Protein AF-0000000082484919 (afdb_homodimer)

pLDDT: mean 80.73, std 21.85, range [29.19, 98.88]

Radius of gyration: 37.8 Å; Cα contacts (8 Å, |Δi|>4): 711; chains: 2; bounding box: 89×176×84 Å

Structure (mmCIF, N/CA/C/O backbone):
data_AF-0000000082484919-model_v1
#
loop_
_entity.id
_entity.type
_entity.pdbx_description
1 polymer 'Major pollen allergen Ole e 1-like'
#
loop_
_atom_site.group_PDB
_atom_site.id
_atom_site.type_symbol
_atom_site.label_atom_id
_atom_site.label_alt_id
_atom_site.label_comp_id
_atom_site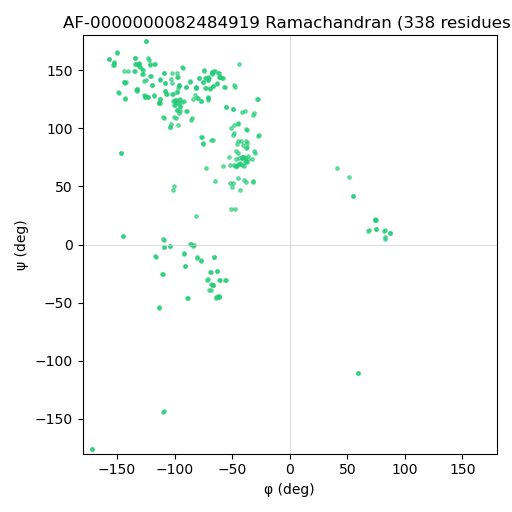.label_asym_id
_atom_site.label_entity_id
_atom_site.label_seq_id
_atom_site.pdbx_PDB_ins_code
_atom_site.Cartn_x
_atom_site.Cartn_y
_atom_site.Cartn_z
_atom_site.occupancy
_atom_site.B_iso_or_equiv
_atom_site.auth_seq_id
_atom_site.auth_comp_id
_atom_site.auth_asym_id
_atom_site.auth_atom_id
_atom_site.pdbx_PDB_model_num
ATOM 1 N N . MET A 1 1 ? 51.469 98.688 27.469 1 29.19 1 MET A N 1
ATOM 2 C CA . MET A 1 1 ? 51.406 97.25 27.859 1 29.19 1 MET A CA 1
ATOM 3 C C . MET A 1 1 ? 49.969 96.75 27.906 1 29.19 1 MET A C 1
ATOM 5 O O . MET A 1 1 ? 49.719 95.625 28.281 1 29.19 1 MET A O 1
ATOM 9 N N . ALA A 1 2 ? 48.938 97.625 28 1 30.52 2 ALA A N 1
ATOM 10 C CA . ALA A 1 2 ? 47.594 97.062 28.25 1 30.52 2 ALA A CA 1
ATOM 11 C C . ALA A 1 2 ? 47.062 96.375 27 1 30.52 2 ALA A C 1
ATOM 13 O O . ALA A 1 2 ? 46.75 97 26 1 30.52 2 ALA A O 1
ATOM 14 N N . ARG A 1 3 ? 47.812 95.188 26.609 1 36.56 3 ARG A N 1
ATOM 15 C CA . ARG A 1 3 ? 47.406 94.188 25.594 1 36.56 3 ARG A CA 1
ATOM 16 C C . ARG A 1 3 ? 45.906 93.875 25.703 1 36.56 3 ARG A C 1
ATOM 18 O O . ARG A 1 3 ? 45.375 93.75 26.797 1 36.56 3 ARG A O 1
ATOM 25 N N . LEU A 1 4 ? 45.094 94.25 24.641 1 32.22 4 LEU A N 1
ATOM 26 C CA . LEU A 1 4 ? 43.781 94 24.109 1 32.22 4 LEU A CA 1
ATOM 27 C C . LEU A 1 4 ? 43.344 92.562 24.391 1 32.22 4 LEU A C 1
ATOM 29 O O . LEU A 1 4 ? 43.938 91.625 23.875 1 32.22 4 LEU A O 1
ATOM 33 N N . ILE A 1 5 ? 43 92.25 25.625 1 41.09 5 ILE A N 1
ATOM 34 C CA . ILE A 1 5 ? 42.312 91.062 26.078 1 41.09 5 ILE A CA 1
ATOM 35 C C . ILE A 1 5 ? 41.125 90.75 25.172 1 41.09 5 ILE A C 1
ATOM 37 O O . ILE A 1 5 ? 40.156 91.5 25.156 1 41.09 5 ILE A O 1
ATOM 41 N N . GLN A 1 6 ? 41.375 90.562 23.781 1 35.66 6 GLN A N 1
ATOM 42 C CA . GLN A 1 6 ? 40.344 90.062 22.875 1 35.66 6 GLN A CA 1
ATOM 43 C C . GLN A 1 6 ? 39.656 88.812 23.453 1 35.66 6 GLN A C 1
ATOM 45 O O . GLN A 1 6 ? 40.312 87.875 23.875 1 35.66 6 GLN A O 1
ATOM 50 N N . VAL A 1 7 ? 38.531 89 24.094 1 38.12 7 VAL A N 1
ATOM 51 C CA . VAL A 1 7 ? 37.438 88.125 24.609 1 38.12 7 VAL A CA 1
ATOM 52 C C . VAL A 1 7 ? 37 87.188 23.531 1 38.12 7 VAL A C 1
ATOM 54 O O . VAL A 1 7 ? 36.375 87.562 22.531 1 38.12 7 VAL A O 1
ATOM 57 N N . SER A 1 8 ? 37.875 86.375 22.844 1 38.28 8 SER A N 1
ATOM 58 C CA . SER A 1 8 ? 37.344 85.438 21.891 1 38.28 8 SER A CA 1
ATOM 59 C C . SER A 1 8 ? 36.25 84.562 22.516 1 38.28 8 SER A C 1
ATOM 61 O O . SER A 1 8 ? 36.469 83.875 23.484 1 38.28 8 SER A O 1
ATOM 63 N N . ILE A 1 9 ? 35.062 85.125 22.703 1 39.19 9 ILE A N 1
ATOM 64 C CA . ILE A 1 9 ? 33.844 84.375 23.016 1 39.19 9 ILE A CA 1
ATOM 65 C C . ILE A 1 9 ? 33.719 83.188 22.094 1 39.19 9 ILE A C 1
ATOM 67 O O . ILE A 1 9 ? 33.594 83.312 20.875 1 39.19 9 ILE A O 1
ATOM 71 N N . LEU A 1 10 ? 34.625 82.125 22.188 1 39.34 10 LEU A N 1
ATOM 72 C CA . LEU A 1 10 ? 34.438 80.875 21.5 1 39.34 10 LEU A CA 1
ATOM 73 C C . LEU A 1 10 ? 33.031 80.312 21.703 1 39.34 10 LEU A C 1
ATOM 75 O O . LEU A 1 10 ? 32.562 80.188 22.828 1 39.34 10 LEU A O 1
ATOM 79 N N . PHE A 1 11 ? 32.062 80.625 20.719 1 38.94 11 PHE A N 1
ATOM 80 C CA . PHE A 1 11 ? 30.734 80.125 20.453 1 38.94 11 PHE A CA 1
ATOM 81 C C . PHE A 1 11 ? 30.703 78.562 20.531 1 38.94 11 PHE A C 1
ATOM 83 O O . PHE A 1 11 ? 31.328 77.875 19.703 1 38.94 11 PHE A O 1
ATOM 90 N N . VAL A 1 12 ? 30.844 78 21.672 1 41.09 12 VAL A N 1
ATOM 91 C CA . VAL A 1 12 ? 30.578 76.562 21.844 1 41.09 12 VAL A CA 1
ATOM 92 C C . VAL A 1 12 ? 29.188 76.188 21.297 1 41.09 12 VAL A C 1
ATOM 94 O O . VAL A 1 12 ? 28.172 76.562 21.906 1 41.09 12 VAL A O 1
ATOM 97 N N . LEU A 1 13 ? 28.891 76.562 20 1 38.22 13 LEU A N 1
ATOM 98 C CA . LEU A 1 13 ? 27.656 76 19.453 1 38.22 13 LEU A CA 1
ATOM 99 C C . LEU A 1 13 ? 27.516 74.562 19.828 1 38.22 13 LEU A C 1
ATOM 101 O O . LEU A 1 13 ? 28.422 73.75 19.562 1 38.22 13 LEU A O 1
ATOM 105 N N . ALA A 1 14 ? 26.875 74.312 21 1 38.06 14 ALA A N 1
ATOM 106 C CA . ALA A 1 14 ? 26.312 73.062 21.484 1 38.06 14 ALA A CA 1
ATOM 107 C C . ALA A 1 14 ? 25.641 72.25 20.359 1 38.06 14 ALA A C 1
ATOM 109 O O . ALA A 1 14 ? 24.656 72.75 19.766 1 38.06 14 ALA A O 1
ATOM 110 N N . LEU A 1 15 ? 26.453 71.625 19.391 1 41.91 15 LEU A N 1
ATOM 111 C CA . LEU A 1 15 ? 25.953 70.625 18.469 1 41.91 15 LEU A CA 1
ATOM 112 C C . LEU A 1 15 ? 24.984 69.688 19.172 1 41.91 15 LEU A C 1
ATOM 114 O O . LEU A 1 15 ? 25.406 68.812 19.953 1 41.91 15 LEU A O 1
ATOM 118 N N . CYS A 1 16 ? 23.953 70.312 19.781 1 44.84 16 CYS A N 1
ATOM 119 C CA . CYS A 1 16 ? 22.906 69.375 20.141 1 44.84 16 CYS A CA 1
ATOM 120 C C . CYS A 1 16 ? 22.609 68.375 19 1 44.84 16 CYS A C 1
ATOM 122 O O . CYS A 1 16 ? 22.078 68.812 17.953 1 44.84 16 CYS A O 1
ATOM 124 N N . PHE A 1 17 ? 23.516 67.438 18.828 1 41.5 17 PHE A N 1
ATOM 125 C CA . PHE A 1 17 ? 23.172 66.25 17.984 1 41.5 17 PHE A CA 1
ATOM 126 C C . PHE A 1 17 ? 21.719 65.875 18.203 1 41.5 17 PHE A C 1
ATOM 128 O O . PHE A 1 17 ? 21.375 65.375 19.297 1 41.5 17 PHE A O 1
ATOM 135 N N . LEU A 1 18 ? 20.766 66.625 17.625 1 44.81 18 LEU A N 1
ATOM 136 C CA . LEU A 1 18 ? 19.422 66.062 17.484 1 44.81 18 LEU A CA 1
ATOM 137 C C . LEU A 1 18 ? 19.469 64.562 17.188 1 44.81 18 LEU A C 1
ATOM 139 O O . LEU A 1 18 ? 19.922 64.125 16.109 1 44.81 18 LEU A O 1
ATOM 143 N N . SER A 1 19 ? 19.797 63.781 18.188 1 46.16 19 SER A N 1
ATOM 144 C CA . SER A 1 19 ? 19.516 62.344 18.031 1 46.16 19 SER A CA 1
ATOM 145 C C . SER A 1 19 ? 18.094 62.125 17.531 1 46.16 19 SER A C 1
ATOM 147 O O . SER A 1 19 ? 17.141 62.281 18.297 1 46.16 19 SER A O 1
ATOM 149 N N . LEU A 1 20 ? 17.781 62.531 16.266 1 46.81 20 LEU A N 1
ATOM 150 C CA . LEU A 1 20 ? 16.516 62.031 15.734 1 46.81 20 LEU A CA 1
ATOM 151 C C . LEU A 1 20 ? 16.406 60.5 15.945 1 46.81 20 LEU A C 1
ATOM 153 O O . LEU A 1 20 ? 17.344 59.781 15.633 1 46.81 20 LEU A O 1
ATOM 157 N N . PRO A 1 21 ? 15.578 60.094 16.984 1 44.69 21 PRO A N 1
ATOM 158 C CA . PRO A 1 21 ? 15.336 58.625 16.969 1 44.69 21 PRO A CA 1
ATOM 159 C C . PRO A 1 21 ? 15.008 58.094 15.578 1 44.69 21 PRO A C 1
ATOM 161 O O . PRO A 1 21 ? 14.188 58.688 14.867 1 44.69 21 PRO A O 1
ATOM 164 N N . SER A 1 22 ? 16.016 57.75 14.758 1 48.34 22 SER A N 1
ATOM 165 C CA . SER A 1 22 ? 15.664 56.969 13.586 1 48.34 22 SER A CA 1
ATOM 166 C C . SER A 1 22 ? 14.625 55.906 13.922 1 48.34 22 SER A C 1
ATOM 168 O O . SER A 1 22 ? 14.93 54.906 14.602 1 48.34 22 SER A O 1
ATOM 170 N N . VAL A 1 23 ? 13.383 56.312 14.102 1 47.62 23 VAL A N 1
ATOM 171 C CA . VAL A 1 23 ? 12.391 55.25 14.023 1 47.62 23 VAL A CA 1
ATOM 172 C C . VAL A 1 23 ? 12.703 54.312 12.844 1 47.62 23 VAL A C 1
ATOM 174 O O . VAL A 1 23 ? 12.609 54.75 11.688 1 47.62 23 VAL A O 1
ATOM 177 N N . VAL A 1 24 ? 13.758 53.531 12.891 1 44.28 24 VAL A N 1
ATOM 178 C CA . VAL A 1 24 ? 13.789 52.406 11.961 1 44.28 24 VAL A CA 1
ATOM 179 C C . VAL A 1 24 ? 12.398 51.781 11.875 1 44.28 24 VAL A C 1
ATOM 181 O O . VAL A 1 24 ? 11.891 51.25 12.867 1 44.28 24 VAL A O 1
ATOM 184 N N . TYR A 1 25 ? 11.414 52.406 11.18 1 41.47 25 TYR A N 1
ATOM 185 C CA . TYR A 1 25 ? 10.289 51.562 10.758 1 41.47 25 TYR A CA 1
ATOM 186 C C . TYR A 1 25 ? 10.773 50.219 10.266 1 41.47 25 TYR A C 1
ATOM 188 O O . TYR A 1 25 ? 11.547 50.125 9.312 1 41.47 25 TYR A O 1
ATOM 196 N N . SER A 1 26 ? 11.156 49.375 11.188 1 41.69 26 SER A N 1
ATOM 197 C CA . SER A 1 26 ? 11.188 48.031 10.656 1 41.69 26 SER A CA 1
ATOM 198 C C . SER A 1 26 ? 10.016 47.781 9.703 1 41.69 26 SER A C 1
ATOM 200 O O . SER A 1 26 ? 8.852 47.875 10.102 1 41.69 26 SER A O 1
ATOM 202 N N . GLU A 1 27 ? 10.023 48.375 8.523 1 41.62 27 GLU A N 1
ATOM 203 C CA . GLU A 1 27 ? 9.062 47.812 7.582 1 41.62 27 GLU A CA 1
ATOM 204 C C . GLU A 1 27 ? 8.859 46.312 7.832 1 41.62 27 GLU A C 1
ATOM 206 O O . GLU A 1 27 ? 9.805 45.531 7.742 1 41.62 27 GLU A O 1
ATOM 211 N N . ASP A 1 28 ? 8.086 45.938 8.766 1 41.31 28 ASP A N 1
ATOM 212 C CA . ASP A 1 28 ? 7.566 44.594 8.711 1 41.31 28 ASP A CA 1
ATOM 213 C C . ASP A 1 28 ? 7.367 44.125 7.266 1 41.31 28 ASP A C 1
ATOM 215 O O . ASP A 1 28 ? 6.391 44.5 6.621 1 41.31 28 ASP A O 1
ATOM 219 N N . VAL A 1 29 ? 8.344 44.188 6.43 1 46.44 29 VAL A N 1
ATOM 220 C CA . VAL A 1 29 ? 8.156 43.469 5.164 1 46.44 29 VAL A CA 1
ATOM 221 C C . VAL A 1 29 ? 7.207 42.312 5.355 1 46.44 29 VAL A C 1
ATOM 223 O O . VAL A 1 29 ? 7.477 41.406 6.16 1 46.44 29 VAL A O 1
ATOM 226 N N . PRO A 1 30 ? 5.891 42.469 5.113 1 47.16 30 PRO A N 1
ATOM 227 C CA . PRO A 1 30 ? 5.043 41.281 5.207 1 47.16 30 PRO A CA 1
ATOM 228 C C . PRO A 1 30 ? 5.73 40.031 4.672 1 47.16 30 PRO A C 1
ATOM 230 O O . PRO A 1 30 ? 6.316 40.062 3.588 1 47.16 30 PRO A O 1
ATOM 233 N N . GLN A 1 31 ? 6.465 39.281 5.473 1 49.09 31 GLN A N 1
ATOM 234 C CA . GLN A 1 31 ? 6.93 38 4.98 1 49.09 31 GLN A CA 1
ATOM 235 C C . GLN A 1 31 ? 5.93 37.375 4.004 1 49.09 31 GLN A C 1
ATOM 237 O O . GLN A 1 31 ? 4.723 37.594 4.125 1 49.09 31 GLN A O 1
ATOM 242 N N . PRO A 1 32 ? 6.242 37.281 2.754 1 50.88 32 PRO A N 1
ATOM 243 C CA . PRO A 1 32 ? 5.285 36.625 1.861 1 50.88 32 PRO A CA 1
ATOM 244 C C . PRO A 1 32 ? 4.406 35.594 2.586 1 50.88 32 PRO A C 1
ATOM 246 O O . PRO A 1 32 ? 4.828 35.031 3.59 1 50.88 32 PRO A O 1
ATOM 249 N N . PRO A 1 33 ? 3.105 35.719 2.496 1 53.16 33 PRO A N 1
ATOM 250 C CA . PRO A 1 33 ? 2.203 34.812 3.191 1 53.16 33 PRO A CA 1
ATOM 251 C C . PRO A 1 33 ? 2.709 33.375 3.186 1 53.16 33 PRO A C 1
ATOM 253 O O . PRO A 1 33 ? 3.129 32.875 2.143 1 53.16 33 PRO A O 1
ATOM 256 N N . VAL A 1 34 ? 3.314 32.938 4.266 1 60.25 34 VAL A N 1
ATOM 257 C CA . VAL A 1 34 ? 3.74 31.562 4.457 1 60.25 34 VAL A CA 1
ATOM 258 C C . VAL A 1 34 ? 2.629 30.609 4.023 1 60.25 34 VAL A C 1
ATOM 260 O O . VAL A 1 34 ? 1.487 30.719 4.477 1 60.25 34 VAL A O 1
ATOM 263 N N . SER A 1 35 ? 2.738 30 2.928 1 69.94 35 SER A N 1
ATOM 264 C CA . SER A 1 35 ? 1.779 28.984 2.494 1 69.94 35 SER A CA 1
ATOM 265 C C . SER A 1 35 ? 1.641 27.875 3.531 1 69.94 35 SER A C 1
ATOM 267 O O . SER A 1 35 ? 2.615 27.516 4.191 1 69.94 35 SER A O 1
ATOM 269 N N . GLN A 1 36 ? 0.412 27.812 3.996 1 78.19 36 GLN A N 1
ATOM 270 C CA . GLN A 1 36 ? 0.109 26.766 4.961 1 78.19 36 GLN A CA 1
ATOM 271 C C . GLN A 1 36 ? -0.493 25.547 4.27 1 78.19 36 GLN A C 1
ATOM 273 O O . GLN A 1 36 ? -1.463 25.656 3.52 1 78.19 36 GLN A O 1
ATOM 278 N N . PHE A 1 37 ? 0.244 24.438 4.418 1 82.81 37 PHE A N 1
ATOM 279 C CA . PHE A 1 37 ? -0.261 23.172 3.912 1 82.81 37 PHE A CA 1
ATOM 280 C C . PHE A 1 37 ? -0.551 22.203 5.059 1 82.81 37 PHE A C 1
ATOM 282 O O . PHE A 1 37 ? 0.314 21.953 5.898 1 82.81 37 PHE A O 1
ATOM 289 N N . HIS A 1 38 ? -1.78 21.797 5.098 1 86.94 38 HIS A N 1
ATOM 290 C CA . HIS A 1 38 ? -2.203 20.875 6.133 1 86.94 38 HIS A CA 1
ATOM 291 C C . HIS A 1 38 ? -2.209 19.438 5.613 1 86.94 38 HIS A C 1
ATOM 293 O O . HIS A 1 38 ? -2.711 19.172 4.52 1 86.94 38 HIS A O 1
ATOM 299 N N . VAL A 1 39 ? -1.598 18.578 6.402 1 90.56 39 VAL A N 1
ATOM 300 C CA . VAL A 1 39 ? -1.636 17.156 6.102 1 90.56 39 VAL A CA 1
ATOM 301 C C . VAL A 1 39 ? -2.34 16.406 7.23 1 90.56 39 VAL A C 1
ATOM 303 O O . VAL A 1 39 ? -2.027 16.609 8.406 1 90.56 39 VAL A O 1
ATOM 306 N N . GLN A 1 40 ? -3.275 15.641 6.852 1 93.19 40 GLN A N 1
ATOM 307 C CA . GLN A 1 40 ? -3.986 14.875 7.871 1 93.19 40 GLN A CA 1
ATOM 308 C C . GLN A 1 40 ? -4.16 13.414 7.441 1 93.19 40 GLN A C 1
ATOM 310 O O . GLN A 1 40 ? -4.156 13.109 6.246 1 93.19 40 GLN A O 1
ATOM 315 N N . GLY A 1 41 ? -4.301 12.586 8.422 1 95.75 41 GLY A N 1
ATOM 316 C CA . GLY A 1 41 ? -4.512 11.156 8.203 1 95.75 41 GLY A CA 1
ATOM 317 C C . GLY A 1 41 ? -4.852 10.406 9.477 1 95.75 41 GLY A C 1
ATOM 318 O O . GLY A 1 41 ? -5.086 11.016 10.523 1 95.75 41 GLY A O 1
ATOM 319 N N . GLN A 1 42 ? -4.969 9.07 9.328 1 97.12 42 GLN A N 1
ATOM 320 C CA . GLN A 1 42 ? -5.336 8.234 10.469 1 97.12 42 GLN A CA 1
ATOM 321 C C . GLN A 1 42 ? -4.387 7.047 10.609 1 97.12 42 GLN A C 1
ATOM 323 O O . GLN A 1 42 ? -3.746 6.637 9.641 1 97.12 42 GLN A O 1
ATOM 328 N N . VAL A 1 43 ? -4.281 6.605 11.781 1 98.38 43 VAL A N 1
ATOM 329 C CA . VAL A 1 43 ? -3.531 5.387 12.078 1 98.38 43 VAL A CA 1
ATOM 330 C C . VAL A 1 43 ? -4.453 4.355 12.719 1 98.38 43 VAL A C 1
ATOM 332 O O . VAL A 1 43 ? -5.262 4.691 13.594 1 98.38 43 VAL A O 1
ATOM 335 N N . TYR A 1 44 ? -4.324 3.119 12.297 1 98.5 44 TYR A N 1
ATOM 336 C CA . TYR A 1 44 ? -5.215 2.084 12.812 1 98.5 44 TYR A CA 1
ATOM 337 C C . TYR A 1 44 ? -4.434 0.831 13.188 1 98.5 44 TYR A C 1
ATOM 339 O O . TYR A 1 44 ? -3.27 0.683 12.82 1 98.5 44 TYR A O 1
ATOM 347 N N . CYS A 1 45 ? -5.059 0.046 14 1 98.88 45 CYS A N 1
ATOM 348 C CA . CYS A 1 45 ? -4.602 -1.313 14.266 1 98.88 45 CYS A CA 1
ATOM 349 C C . CYS A 1 45 ? -5.223 -2.299 13.281 1 98.88 45 CYS A C 1
ATOM 351 O O . CYS A 1 45 ? -6.441 -2.473 13.258 1 98.88 45 CYS A O 1
ATOM 353 N N . ASP A 1 46 ? -4.363 -2.854 12.508 1 98 46 ASP A N 1
ATOM 354 C CA . ASP A 1 46 ? -4.809 -3.906 11.594 1 98 46 ASP A CA 1
ATOM 355 C C . ASP A 1 46 ? -5.016 -5.223 12.336 1 98 46 ASP A C 1
ATOM 357 O O . ASP A 1 46 ? -4.113 -6.059 12.398 1 98 46 ASP A O 1
ATOM 361 N N . THR A 1 47 ? -6.223 -5.406 12.75 1 98.12 47 THR A N 1
ATOM 362 C CA . THR A 1 47 ? -6.527 -6.52 13.641 1 98.12 47 THR A CA 1
ATOM 363 C C . THR A 1 47 ? -6.594 -7.832 12.859 1 98.12 47 THR A C 1
ATOM 365 O O . THR A 1 47 ? -6.574 -8.914 13.453 1 98.12 47 THR A O 1
ATOM 368 N N . CYS A 1 48 ? -6.652 -7.758 11.586 1 95.81 48 CYS A N 1
ATOM 369 C CA . CYS A 1 48 ? -6.723 -8.969 10.773 1 95.81 48 CYS A CA 1
ATOM 370 C C . CYS A 1 48 ? -5.414 -9.195 10.023 1 95.81 48 CYS A C 1
ATOM 372 O O . CYS A 1 48 ? -5.281 -10.172 9.281 1 95.81 48 CYS A O 1
ATOM 374 N N . ARG A 1 49 ? -4.504 -8.32 10.164 1 94.69 49 ARG A N 1
ATOM 375 C CA . ARG A 1 49 ? -3.215 -8.383 9.484 1 94.69 49 ARG A CA 1
ATOM 376 C C . ARG A 1 49 ? -3.4 -8.492 7.973 1 94.69 49 ARG A C 1
ATOM 378 O O . ARG A 1 49 ? -2.734 -9.297 7.316 1 94.69 49 ARG A O 1
ATOM 385 N N . ALA A 1 50 ? -4.348 -7.695 7.527 1 93.19 50 ALA A N 1
ATOM 386 C CA . ALA A 1 50 ? -4.75 -7.734 6.121 1 93.19 50 ALA A CA 1
ATOM 387 C C . ALA A 1 50 ? -3.939 -6.746 5.293 1 93.19 50 ALA A C 1
ATOM 389 O O . ALA A 1 50 ? -3.926 -6.824 4.059 1 93.19 50 ALA A O 1
ATOM 390 N N . ARG A 1 51 ? -3.254 -5.715 5.887 1 93.44 51 ARG A N 1
ATOM 391 C CA . ARG A 1 51 ? -2.508 -4.637 5.25 1 93.44 51 ARG A CA 1
ATOM 392 C C . ARG A 1 51 ? -3.451 -3.596 4.652 1 93.44 51 ARG A C 1
ATOM 394 O O . ARG A 1 51 ? -3.033 -2.756 3.854 1 93.44 51 ARG A O 1
ATOM 401 N N . PHE A 1 52 ? -4.68 -3.664 5.012 1 93.94 52 PHE A N 1
ATOM 402 C CA . PHE A 1 52 ? -5.68 -2.658 4.676 1 93.94 52 PHE A CA 1
ATOM 403 C C . PHE A 1 52 ? -6.75 -2.584 5.762 1 93.94 52 PHE A C 1
ATOM 405 O O . PHE A 1 52 ? -6.844 -3.469 6.613 1 93.94 52 PHE A O 1
ATOM 412 N N . ILE A 1 53 ? -7.473 -1.54 5.699 1 95.56 53 ILE A N 1
ATOM 413 C CA . ILE A 1 53 ? -8.492 -1.299 6.715 1 95.56 53 ILE A CA 1
ATOM 414 C C . ILE A 1 53 ? -9.664 -2.254 6.504 1 95.56 53 ILE A C 1
ATOM 416 O O . ILE A 1 53 ? -10.086 -2.492 5.371 1 95.56 53 ILE A O 1
ATOM 420 N N . THR A 1 54 ? -10.172 -2.885 7.574 1 95.44 54 THR A N 1
ATOM 421 C CA . THR A 1 54 ? -11.367 -3.729 7.582 1 95.44 54 THR A CA 1
ATOM 422 C C . THR A 1 54 ? -12.367 -3.244 8.625 1 95.44 54 THR A C 1
ATOM 424 O O . THR A 1 54 ? -12.086 -2.301 9.367 1 95.44 54 THR A O 1
ATOM 427 N N . GLU A 1 55 ? -13.523 -3.902 8.633 1 94.44 55 GLU A N 1
ATOM 428 C CA . GLU A 1 55 ? -14.555 -3.525 9.586 1 94.44 55 GLU A CA 1
ATOM 429 C C . GLU A 1 55 ? -14.117 -3.814 11.023 1 94.44 55 GLU A C 1
ATOM 431 O O . GLU A 1 55 ? -14.719 -3.324 11.977 1 94.44 55 GLU A O 1
ATOM 436 N N . PHE A 1 56 ? -12.992 -4.555 11.195 1 96.94 56 PHE A N 1
ATOM 437 C CA . PHE A 1 56 ? -12.531 -4.902 12.539 1 96.94 56 PHE A CA 1
ATOM 438 C C . PHE A 1 56 ? -11.336 -4.047 12.938 1 96.94 56 PHE A C 1
ATOM 440 O O . PHE A 1 56 ? -10.828 -4.172 14.047 1 96.94 56 PHE A O 1
ATOM 447 N N . SER A 1 57 ? -10.906 -3.18 12.031 1 97.69 57 SER A N 1
ATOM 448 C CA . SER A 1 57 ? -9.797 -2.295 12.359 1 97.69 57 SER A CA 1
ATOM 449 C C . SER A 1 57 ? -10.18 -1.324 13.477 1 97.69 57 SER A C 1
ATOM 451 O O . SER A 1 57 ? -11.344 -0.958 13.609 1 97.69 57 SER A O 1
ATOM 453 N N . GLU A 1 58 ? -9.195 -0.949 14.266 1 98 58 GLU A N 1
ATOM 454 C CA . GLU A 1 58 ? -9.375 0.003 15.359 1 98 58 GLU A CA 1
ATOM 455 C C . GLU A 1 58 ? -8.391 1.165 15.242 1 98 58 GLU A C 1
ATOM 457 O O . GLU A 1 58 ? -7.176 0.957 15.219 1 98 58 GLU A O 1
ATOM 462 N N . PHE A 1 59 ? -8.938 2.371 15.266 1 98.25 59 PHE A N 1
ATOM 463 C CA . PHE A 1 59 ? -8.055 3.529 15.203 1 98.25 59 PHE A CA 1
ATOM 464 C C . PHE A 1 59 ? -7.273 3.691 16.5 1 98.25 59 PHE A C 1
ATOM 466 O O . PHE A 1 59 ? -7.793 3.416 17.578 1 98.25 59 PHE A O 1
ATOM 473 N N . ILE A 1 60 ? -6.047 4.078 16.391 1 98.69 60 ILE A N 1
ATOM 474 C CA . ILE A 1 60 ? -5.137 4.121 17.531 1 98.69 60 ILE A CA 1
ATOM 475 C C . ILE A 1 60 ? -4.836 5.57 17.891 1 98.69 60 ILE A C 1
ATOM 477 O O . ILE A 1 60 ? -4.121 6.266 17.172 1 98.69 60 ILE A O 1
ATOM 481 N N . PRO A 1 61 ? -5.348 6.066 19.047 1 98.44 61 PRO A N 1
ATOM 482 C CA . PRO A 1 61 ? -4.828 7.332 19.578 1 98.44 61 PRO A CA 1
ATOM 483 C C . PRO A 1 61 ? -3.408 7.199 20.125 1 98.44 61 PRO A C 1
ATOM 485 O O . PRO A 1 61 ? -3.029 6.137 20.625 1 98.44 61 PRO A O 1
ATOM 488 N N . GLY A 1 62 ? -2.605 8.203 19.953 1 98.62 62 GLY A N 1
ATOM 489 C CA . GLY A 1 62 ? -1.272 8.25 20.531 1 98.62 62 GLY A CA 1
ATOM 490 C C . GLY A 1 62 ? -0.219 7.594 19.672 1 98.62 62 GLY A C 1
ATOM 491 O O . GLY A 1 62 ? 0.885 7.301 20.125 1 98.62 62 GLY A O 1
ATOM 492 N N . ALA A 1 63 ? -0.567 7.273 18.5 1 98.88 63 ALA A N 1
ATOM 493 C CA . ALA A 1 63 ? 0.419 6.723 17.562 1 98.88 63 ALA A CA 1
ATOM 494 C C . ALA A 1 63 ? 1.285 7.828 16.969 1 98.88 63 ALA A C 1
ATOM 496 O O . ALA A 1 63 ? 0.785 8.906 16.641 1 98.88 63 ALA A O 1
ATOM 497 N N . GLY A 1 64 ? 2.574 7.535 16.75 1 98.69 64 GLY A N 1
ATOM 498 C CA . GLY A 1 64 ? 3.504 8.477 16.156 1 98.69 64 GLY A CA 1
ATOM 499 C C . GLY A 1 64 ? 3.682 8.281 14.664 1 98.69 64 GLY A C 1
ATOM 500 O O . GLY A 1 64 ? 3.783 7.145 14.188 1 98.69 64 GLY A O 1
ATOM 501 N N . VAL A 1 65 ? 3.699 9.398 13.977 1 98.62 65 VAL A N 1
ATOM 502 C CA . VAL A 1 65 ? 3.982 9.398 12.547 1 98.62 65 VAL A CA 1
ATOM 503 C C . VAL A 1 65 ? 5.031 10.461 12.227 1 98.62 65 VAL A C 1
ATOM 505 O O . VAL A 1 65 ? 5.188 11.43 12.969 1 98.62 65 VAL A O 1
ATOM 508 N N . ARG A 1 66 ? 5.723 10.227 11.141 1 98.38 66 ARG A N 1
ATOM 509 C CA . ARG A 1 66 ? 6.727 11.188 10.703 1 98.38 66 ARG A CA 1
ATOM 510 C C . ARG A 1 66 ? 6.453 11.656 9.281 1 98.38 66 ARG A C 1
ATOM 512 O O . ARG A 1 66 ? 6.234 10.836 8.383 1 98.38 66 ARG A O 1
ATOM 519 N N . LEU A 1 67 ? 6.406 12.969 9.141 1 96.44 67 LEU A N 1
ATOM 520 C CA . LEU A 1 67 ? 6.375 13.609 7.832 1 96.44 67 LEU A CA 1
ATOM 521 C C . LEU A 1 67 ? 7.766 14.102 7.438 1 96.44 67 LEU A C 1
ATOM 523 O O . LEU A 1 67 ? 8.398 14.844 8.188 1 96.44 67 LEU A O 1
ATOM 527 N N . GLN A 1 68 ? 8.18 13.641 6.293 1 95.81 68 GLN A N 1
ATOM 528 C CA . GLN A 1 68 ? 9.477 14.078 5.773 1 95.81 68 GLN A CA 1
ATOM 529 C C . GLN A 1 68 ? 9.367 14.484 4.305 1 95.81 68 GLN A C 1
ATOM 531 O O . GLN A 1 68 ? 8.773 13.766 3.498 1 95.81 68 GLN A O 1
ATOM 536 N N . CYS A 1 69 ? 9.938 15.602 4.004 1 93 69 CYS A N 1
ATOM 537 C CA . CYS A 1 69 ? 9.961 16.078 2.627 1 93 69 CYS A CA 1
ATOM 538 C C . CYS A 1 69 ? 11.391 16.266 2.133 1 93 69 CYS A C 1
ATOM 540 O O . CYS A 1 69 ? 12.281 16.625 2.91 1 93 69 CYS A O 1
ATOM 542 N N . LYS A 1 70 ? 11.492 15.984 0.909 1 92.94 70 LYS A N 1
ATOM 543 C CA . LYS A 1 70 ? 12.797 16.125 0.258 1 92.94 70 LYS A CA 1
ATOM 544 C C . LYS A 1 70 ? 12.688 16.969 -1.005 1 92.94 70 LYS A C 1
ATOM 546 O O . LYS A 1 70 ? 11.648 17 -1.658 1 92.94 70 LYS A O 1
ATOM 551 N N . ASP A 1 71 ? 13.836 17.609 -1.252 1 88.31 71 ASP A N 1
ATOM 552 C CA . ASP A 1 71 ? 13.938 18.359 -2.498 1 88.31 71 ASP A CA 1
ATOM 553 C C . ASP A 1 71 ? 13.984 17.422 -3.703 1 88.31 71 ASP A C 1
ATOM 555 O O . ASP A 1 71 ? 14.719 16.438 -3.703 1 88.31 71 ASP A O 1
ATOM 559 N N . GLY A 1 72 ? 13.211 17.766 -4.715 1 83.88 72 GLY A N 1
ATOM 560 C CA . GLY A 1 72 ? 13.125 16.922 -5.902 1 83.88 72 GLY A CA 1
ATOM 561 C C . GLY A 1 72 ? 14.406 16.922 -6.715 1 83.88 72 GLY A C 1
ATOM 562 O O . GLY A 1 72 ? 14.68 15.969 -7.453 1 83.88 72 GLY A O 1
ATOM 563 N N . GLU A 1 73 ? 15.195 17.922 -6.59 1 83.19 73 GLU A N 1
ATOM 564 C CA . GLU A 1 73 ? 16.391 18.062 -7.406 1 83.19 73 GLU A CA 1
ATOM 565 C C . GLU A 1 73 ? 17.594 17.375 -6.762 1 83.19 73 GLU A C 1
ATOM 567 O O . GLU A 1 73 ? 18.312 16.625 -7.426 1 83.19 73 GLU A O 1
ATOM 572 N N . ASN A 1 74 ? 17.812 17.562 -5.551 1 86.38 74 ASN A N 1
ATOM 573 C CA . ASN A 1 74 ? 19.031 17.062 -4.949 1 86.38 74 ASN A CA 1
ATOM 574 C C . ASN A 1 74 ? 18.75 16 -3.895 1 86.38 74 ASN A C 1
ATOM 576 O O . ASN A 1 74 ? 19.688 15.398 -3.352 1 86.38 74 ASN A O 1
ATOM 580 N N . GLY A 1 75 ? 17.531 15.828 -3.514 1 87.94 75 GLY A N 1
ATOM 581 C CA . GLY A 1 75 ? 17.156 14.75 -2.604 1 87.94 75 GLY A CA 1
ATOM 582 C C . GLY A 1 75 ? 17.406 15.102 -1.146 1 87.94 75 GLY A C 1
ATOM 583 O O . GLY A 1 75 ? 17.203 14.258 -0.265 1 87.94 75 GLY A O 1
ATOM 584 N N . LYS A 1 76 ? 17.766 16.266 -0.891 1 91.5 76 LYS A N 1
ATOM 585 C CA . LYS A 1 76 ? 18.016 16.656 0.491 1 91.5 76 LYS A CA 1
ATOM 586 C C . LYS A 1 76 ? 16.703 16.812 1.262 1 91.5 76 LYS A C 1
ATOM 588 O O . LYS A 1 76 ? 15.727 17.359 0.735 1 91.5 76 LYS A O 1
ATOM 593 N N . ILE A 1 77 ? 16.812 16.391 2.543 1 93.06 77 ILE A N 1
ATOM 594 C CA . ILE A 1 77 ? 15.656 16.547 3.412 1 93.06 77 ILE A CA 1
ATOM 595 C C . ILE A 1 77 ? 15.445 18.016 3.729 1 93.06 77 ILE A C 1
ATOM 597 O O . ILE A 1 77 ? 16.344 18.688 4.215 1 93.06 77 ILE A O 1
ATOM 601 N N . THR A 1 78 ? 14.227 18.484 3.473 1 89.69 78 THR A N 1
ATOM 602 C CA . THR A 1 78 ? 13.938 19.906 3.66 1 89.69 78 THR A CA 1
ATOM 603 C C . THR A 1 78 ? 13 20.125 4.848 1 89.69 78 THR A C 1
ATOM 605 O O . THR A 1 78 ? 12.93 21.219 5.406 1 89.69 78 THR A O 1
ATOM 608 N N . PHE A 1 79 ? 12.289 19.172 5.105 1 90.75 79 PHE A N 1
ATOM 609 C CA . PHE A 1 79 ? 11.305 19.312 6.172 1 90.75 79 PHE A CA 1
ATOM 610 C C . PHE A 1 79 ? 11.078 17.984 6.879 1 90.75 79 PHE A C 1
ATOM 612 O O . PHE A 1 79 ? 11.023 16.938 6.23 1 90.75 79 PHE A O 1
ATOM 619 N N . THR A 1 80 ? 11.133 17.953 8.234 1 94.12 80 THR A N 1
ATOM 620 C CA . THR A 1 80 ? 10.758 16.797 9.047 1 94.12 80 THR A CA 1
ATOM 621 C C . THR A 1 80 ? 9.859 17.219 10.203 1 94.12 80 THR A C 1
ATOM 623 O O . THR A 1 80 ? 10.141 18.203 10.891 1 94.12 80 THR A O 1
ATOM 626 N N . GLU A 1 81 ? 8.844 16.547 10.375 1 94.62 81 GLU A N 1
ATOM 627 C CA . GLU A 1 81 ? 7.938 16.766 11.5 1 94.62 81 GLU A CA 1
ATOM 628 C C . GLU A 1 81 ? 7.387 15.453 12.039 1 94.62 81 GLU A C 1
ATOM 630 O O . GLU A 1 81 ? 7.105 14.531 11.266 1 94.62 81 GLU A O 1
ATOM 635 N N . VAL A 1 82 ? 7.301 15.383 13.367 1 97.31 82 VAL A N 1
ATOM 636 C CA . VAL A 1 82 ? 6.68 14.227 14.008 1 97.31 82 VAL A CA 1
ATOM 637 C C . VAL A 1 82 ? 5.32 14.625 14.586 1 97.31 82 VAL A C 1
ATOM 639 O O . VAL A 1 82 ? 5.184 15.695 15.188 1 97.31 82 VAL A O 1
ATOM 642 N N . GLY A 1 83 ? 4.359 13.844 14.258 1 97.5 83 GLY A N 1
ATOM 643 C CA . GLY A 1 83 ? 3.027 14.039 14.805 1 97.5 83 GLY A CA 1
ATOM 644 C C . GLY A 1 83 ? 2.494 12.828 15.539 1 97.5 83 GLY A C 1
ATOM 645 O O . GLY A 1 83 ? 3.02 11.719 15.383 1 97.5 83 GLY A O 1
ATOM 646 N N . TYR A 1 84 ? 1.479 13.109 16.438 1 98.44 84 TYR A N 1
ATOM 647 C CA . TYR A 1 84 ? 0.828 12.031 17.172 1 98.44 84 TYR A CA 1
ATOM 648 C C . TYR A 1 84 ? -0.682 12.07 16.969 1 98.44 84 TYR A C 1
ATOM 650 O O . TYR A 1 84 ? -1.285 13.141 16.922 1 98.44 84 TYR A O 1
ATOM 658 N N . THR A 1 85 ? -1.192 10.883 16.859 1 98.38 85 THR A N 1
ATOM 659 C CA . THR A 1 85 ? -2.635 10.812 16.656 1 98.38 85 THR A CA 1
ATOM 660 C C . THR A 1 85 ? -3.387 11.125 17.938 1 98.38 85 THR A C 1
ATOM 662 O O . THR A 1 85 ? -2.863 10.906 19.031 1 98.38 85 THR A O 1
ATOM 665 N N . ARG A 1 86 ? -4.5 11.656 17.766 1 97.06 86 ARG A N 1
ATOM 666 C CA . ARG A 1 86 ? -5.441 11.891 18.859 1 97.06 86 ARG A CA 1
ATOM 667 C C . ARG A 1 86 ? -6.645 10.961 18.75 1 97.06 86 ARG A C 1
ATOM 669 O O . ARG A 1 86 ? -6.523 9.828 18.281 1 97.06 86 ARG A O 1
ATOM 676 N N . ALA A 1 87 ? -7.844 11.508 19.125 1 94.44 87 ALA A N 1
ATOM 677 C CA . ALA A 1 87 ? -9.062 10.711 19.062 1 94.44 87 ALA A CA 1
ATOM 678 C C . ALA A 1 87 ? -9.328 10.219 17.641 1 94.44 87 ALA A C 1
ATOM 680 O O . ALA A 1 87 ? -9.023 10.914 16.672 1 94.44 87 ALA A O 1
ATOM 681 N N . GLU A 1 88 ? -9.844 9.008 17.469 1 93.31 88 GLU A N 1
ATOM 682 C CA . GLU A 1 88 ? -10.211 8.398 16.188 1 93.31 88 GLU A CA 1
ATOM 683 C C . GLU A 1 88 ? -8.977 8.094 15.344 1 93.31 88 GLU A C 1
ATOM 685 O O . GLU A 1 88 ? -9.07 7.953 14.125 1 93.31 88 GLU A O 1
ATOM 690 N N . GLY A 1 89 ? -7.754 8.195 16.047 1 97.62 89 GLY A N 1
ATOM 691 C CA . GLY A 1 89 ? -6.516 7.887 15.344 1 97.62 89 GLY A CA 1
ATOM 692 C C . GLY A 1 89 ? -6.094 8.961 14.359 1 97.62 89 GLY A C 1
ATOM 693 O O . GLY A 1 89 ? -5.336 8.695 13.43 1 97.62 89 GLY A O 1
ATOM 694 N N . LEU A 1 90 ? -6.617 10.203 14.586 1 96 90 LEU A N 1
ATOM 695 C CA . LEU A 1 90 ? -6.395 11.289 13.633 1 96 90 LEU A CA 1
ATOM 696 C C . LEU A 1 90 ? -5.137 12.07 13.984 1 96 90 LEU A C 1
ATOM 698 O O . LEU A 1 90 ? -4.895 12.375 15.156 1 96 90 LEU A O 1
ATOM 702 N N . TYR A 1 91 ? -4.367 12.352 12.984 1 96.56 91 TYR A N 1
ATOM 703 C CA . TYR A 1 91 ? -3.297 13.328 13.133 1 96.56 91 TYR A CA 1
ATOM 704 C C . TYR A 1 91 ? -3.465 14.469 12.133 1 96.56 91 TYR A C 1
ATOM 706 O O . TYR A 1 91 ? -4.141 14.312 11.109 1 96.56 91 TYR A O 1
ATOM 714 N N . SER A 1 92 ? -2.947 15.57 12.453 1 93.19 92 SER A N 1
ATOM 715 C CA . SER A 1 92 ? -2.908 16.766 11.617 1 93.19 92 SER A CA 1
ATOM 716 C C . SER A 1 92 ? -1.592 17.516 11.789 1 93.19 92 SER A C 1
ATOM 718 O O . SER A 1 92 ? -1.184 17.812 12.914 1 93.19 92 SER A O 1
ATOM 720 N N . MET A 1 93 ? -1.002 17.719 10.703 1 92.19 93 MET A N 1
ATOM 721 C CA . MET A 1 93 ? 0.29 18.406 10.727 1 92.19 93 MET A CA 1
ATOM 722 C C . MET A 1 93 ? 0.301 19.578 9.773 1 92.19 93 MET A C 1
ATOM 724 O O . MET A 1 93 ? -0.358 19.547 8.727 1 92.19 93 MET A O 1
ATOM 728 N N . LEU A 1 94 ? 1.037 20.578 10.203 1 86.75 94 LEU A N 1
ATOM 729 C CA . LEU A 1 94 ? 1.104 21.812 9.438 1 86.75 94 LEU A CA 1
ATOM 730 C C . LEU A 1 94 ? 2.504 22.031 8.875 1 86.75 94 LEU A C 1
ATOM 732 O O . LEU A 1 94 ? 3.494 21.906 9.594 1 86.75 94 LEU A O 1
ATOM 736 N N . ILE A 1 95 ? 2.488 22.156 7.59 1 83.56 95 ILE A N 1
ATOM 737 C CA . ILE A 1 95 ? 3.723 22.578 6.941 1 83.56 95 ILE A CA 1
ATOM 738 C C . ILE A 1 95 ? 3.65 24.078 6.621 1 83.56 95 ILE A C 1
ATOM 740 O O . ILE A 1 95 ? 2.828 24.5 5.809 1 83.56 95 ILE A O 1
ATOM 744 N N . GLU A 1 96 ? 4.41 25 7.297 1 77.88 96 GLU A N 1
ATOM 745 C CA . GLU A 1 96 ? 4.375 26.453 7.164 1 77.88 96 GLU A CA 1
ATOM 746 C C . GLU A 1 96 ? 5.527 26.953 6.305 1 77.88 96 GLU A C 1
ATOM 748 O O . GLU A 1 96 ? 6.371 27.719 6.773 1 77.88 96 GLU A O 1
ATOM 753 N N . ARG A 1 97 ? 5.742 26.375 5.25 1 71.75 97 ARG A N 1
ATOM 754 C CA . ARG A 1 97 ? 6.805 26.906 4.398 1 71.75 97 ARG A CA 1
ATOM 755 C C . ARG A 1 97 ? 6.41 26.844 2.928 1 71.75 97 ARG A C 1
ATOM 757 O O . ARG A 1 97 ? 5.473 26.141 2.559 1 71.75 97 ARG A O 1
ATOM 764 N N . ASP A 1 98 ? 6.961 27.844 2.209 1 61.88 98 ASP A N 1
ATOM 765 C CA . ASP A 1 98 ? 6.785 27.812 0.76 1 61.88 98 ASP A CA 1
ATOM 766 C C . ASP A 1 98 ? 7.562 26.641 0.145 1 61.88 98 ASP A C 1
ATOM 768 O O . ASP A 1 98 ? 8.781 26.547 0.321 1 61.88 98 ASP A O 1
ATOM 772 N N . HIS A 1 99 ? 6.887 25.562 0.079 1 61.56 99 HIS A N 1
ATOM 773 C CA . HIS A 1 99 ? 7.617 24.453 -0.53 1 61.56 99 HIS A CA 1
ATOM 774 C C . HIS A 1 99 ? 7.168 24.219 -1.969 1 61.56 99 HIS A C 1
ATOM 776 O O . HIS A 1 99 ? 5.969 24.188 -2.25 1 61.56 99 HIS A O 1
ATOM 782 N N . LYS A 1 100 ? 7.934 24.625 -2.943 1 66.19 100 LYS A N 1
ATOM 783 C CA . LYS A 1 100 ? 7.605 24.281 -4.324 1 66.19 100 LYS A CA 1
ATOM 784 C C . LYS A 1 100 ? 8.125 22.891 -4.684 1 66.19 100 LYS A C 1
ATOM 786 O O . LYS A 1 100 ? 9.312 22.609 -4.523 1 66.19 100 LYS A O 1
ATOM 791 N N . LYS A 1 101 ? 7.285 22.031 -5.141 1 77.19 101 LYS A N 1
ATOM 792 C CA . LYS A 1 101 ? 7.488 20.703 -5.73 1 77.19 101 LYS A CA 1
ATOM 793 C C . LYS A 1 101 ? 8.367 19.828 -4.84 1 77.19 101 LYS A C 1
ATOM 795 O O . LYS A 1 101 ? 9.445 19.406 -5.254 1 77.19 101 LYS A O 1
ATOM 800 N N . GLU A 1 102 ? 8.008 19.594 -3.674 1 87.31 102 GLU A N 1
ATOM 801 C CA . GLU A 1 102 ? 8.711 18.688 -2.771 1 87.31 102 GLU A CA 1
ATOM 802 C C . GLU A 1 102 ? 8.047 17.312 -2.742 1 87.31 102 GLU A C 1
ATOM 804 O O . GLU A 1 102 ? 6.836 17.203 -2.92 1 87.31 102 GLU A O 1
ATOM 809 N N . PHE A 1 103 ? 8.945 16.359 -2.541 1 92.12 103 PHE A N 1
ATOM 810 C CA . PHE A 1 103 ? 8.5 14.977 -2.406 1 92.12 103 PHE A CA 1
ATOM 811 C C . PHE A 1 103 ? 8.398 14.586 -0.939 1 92.12 103 PHE A C 1
ATOM 813 O O . PHE A 1 103 ? 9.406 14.523 -0.236 1 92.12 103 PHE A O 1
ATOM 820 N N . CYS A 1 104 ? 7.199 14.312 -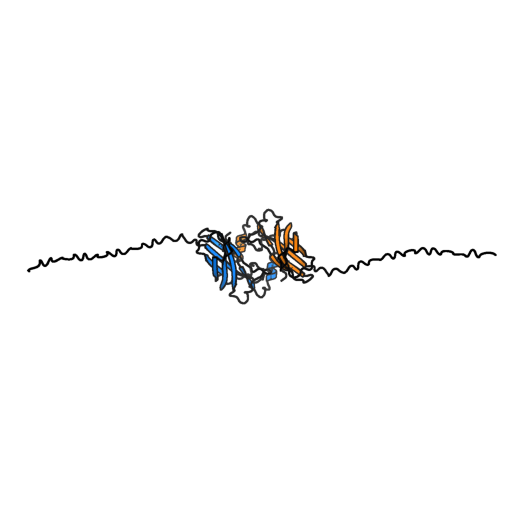0.557 1 93.19 104 CYS A N 1
ATOM 821 C CA . CYS A 1 104 ? 6.957 14.102 0.866 1 93.19 104 CYS A CA 1
ATOM 822 C C . CYS A 1 104 ? 6.477 12.68 1.132 1 93.19 104 CYS A C 1
ATOM 824 O O . CYS A 1 104 ? 5.957 12.016 0.232 1 93.19 104 CYS A O 1
ATOM 826 N N . GLU A 1 105 ? 6.734 12.273 2.344 1 95.56 105 GLU A N 1
ATOM 827 C CA . GLU A 1 105 ? 6.336 10.938 2.76 1 95.56 105 GLU A CA 1
ATOM 828 C C . GLU A 1 105 ? 5.895 10.922 4.219 1 95.56 105 GLU A C 1
ATOM 830 O O . GLU A 1 105 ? 6.473 11.617 5.055 1 95.56 105 GLU A O 1
ATOM 835 N N . ILE A 1 106 ? 4.852 10.164 4.465 1 96.81 106 ILE A N 1
ATOM 836 C CA . ILE A 1 106 ? 4.418 9.891 5.828 1 96.81 106 ILE A CA 1
ATOM 837 C C . ILE A 1 106 ? 4.738 8.445 6.199 1 96.81 106 ILE A C 1
ATOM 839 O O . ILE A 1 106 ? 4.449 7.523 5.43 1 96.81 106 ILE A O 1
ATOM 843 N N . THR A 1 107 ? 5.363 8.203 7.395 1 98.31 107 THR A N 1
ATOM 844 C CA . THR A 1 107 ? 5.703 6.863 7.859 1 98.31 107 THR A CA 1
ATOM 845 C C . THR A 1 107 ? 5.238 6.656 9.297 1 98.31 107 THR A C 1
ATOM 847 O O . THR A 1 107 ? 5.059 7.625 10.039 1 98.31 107 THR A O 1
ATOM 850 N N . LEU A 1 108 ? 5.051 5.379 9.609 1 98.75 108 LEU A N 1
ATOM 851 C CA . LEU A 1 108 ? 4.75 5.004 10.984 1 98.75 108 LEU A CA 1
ATOM 852 C C . LEU A 1 108 ? 6 5.074 11.852 1 98.75 108 LEU A C 1
ATOM 854 O O . LEU A 1 108 ? 7.082 4.672 11.422 1 98.75 108 LEU A O 1
ATOM 858 N N . LEU A 1 109 ? 5.816 5.586 13.086 1 98.56 109 LEU A N 1
ATOM 859 C CA . LEU A 1 109 ? 6.934 5.629 14.016 1 98.56 109 LEU A CA 1
ATOM 860 C C . LEU A 1 109 ? 6.695 4.695 15.195 1 98.56 109 LEU A C 1
ATOM 862 O O . LEU A 1 109 ? 7.566 3.896 15.547 1 98.56 109 LEU A O 1
ATOM 866 N N . SER A 1 110 ? 5.559 4.898 15.812 1 98.62 110 SER A N 1
ATOM 867 C CA . SER A 1 110 ? 5.289 4.129 17.016 1 98.62 110 SER A CA 1
ATOM 868 C C . SER A 1 110 ? 3.791 3.967 17.25 1 98.62 110 SER A C 1
ATOM 870 O O . SER A 1 110 ? 2.994 4.781 16.781 1 98.62 110 SER A O 1
ATOM 872 N N . SER A 1 111 ? 3.502 2.912 17.953 1 98.75 111 SER A N 1
ATOM 873 C CA . SER A 1 111 ? 2.127 2.67 18.375 1 98.75 111 SER A CA 1
ATOM 874 C C . SER A 1 111 ? 1.984 2.795 19.891 1 98.75 111 SER A C 1
ATOM 876 O O . SER A 1 111 ? 2.893 2.422 20.625 1 98.75 111 SER A O 1
ATOM 878 N N . SER A 1 112 ? 0.87 3.348 20.328 1 98.56 112 SER A N 1
ATOM 879 C CA . SER A 1 112 ? 0.587 3.42 21.766 1 98.56 112 SER A CA 1
ATOM 880 C C . SER A 1 112 ? 0.032 2.098 22.281 1 98.56 112 SER A C 1
ATOM 882 O O . SER A 1 112 ? -0.081 1.899 23.5 1 98.56 112 SER A O 1
ATOM 884 N N . ARG A 1 113 ? -0.305 1.201 21.375 1 98.31 113 ARG A N 1
ATOM 885 C CA . ARG A 1 113 ? -0.854 -0.103 21.734 1 98.31 113 ARG A CA 1
ATOM 886 C C . ARG A 1 113 ? 0.213 -1.188 21.656 1 98.31 113 ARG A C 1
ATOM 888 O O . ARG A 1 113 ? 0.681 -1.524 20.562 1 98.31 113 ARG A O 1
ATOM 895 N N . LYS A 1 114 ? 0.446 -1.804 22.719 1 98 114 LYS A N 1
ATOM 896 C CA . LYS A 1 114 ? 1.509 -2.803 22.797 1 98 114 LYS A CA 1
ATOM 897 C C . LYS A 1 114 ? 1.124 -4.07 22.031 1 98 114 LYS A C 1
ATOM 899 O O . LYS A 1 114 ? 1.991 -4.785 21.531 1 98 114 LYS A O 1
ATOM 904 N N . ASP A 1 115 ? -0.14 -4.344 21.984 1 98.44 115 ASP A N 1
ATOM 905 C CA . ASP A 1 115 ? -0.585 -5.547 21.281 1 98.44 115 ASP A CA 1
ATOM 906 C C . ASP A 1 115 ? -0.711 -5.297 19.781 1 98.44 115 ASP A C 1
ATOM 908 O O . ASP A 1 115 ? -1.065 -6.203 19.031 1 98.44 115 ASP A O 1
ATOM 912 N N . CYS A 1 116 ? -0.422 -4.074 19.375 1 98.81 116 CYS A N 1
ATOM 913 C CA . CYS A 1 116 ? -0.553 -3.691 17.984 1 98.81 116 CYS A CA 1
ATOM 914 C C . CYS A 1 116 ? 0.504 -2.664 17.594 1 98.81 116 CYS A C 1
ATOM 916 O O . CYS A 1 116 ? 0.192 -1.485 17.406 1 98.81 116 CYS A O 1
ATOM 918 N N . ASP A 1 117 ? 1.686 -3.127 17.359 1 98.75 117 ASP A N 1
ATOM 919 C CA . ASP A 1 117 ? 2.779 -2.184 17.156 1 98.75 117 ASP A CA 1
ATOM 920 C C . ASP A 1 117 ? 3.779 -2.715 16.125 1 98.75 117 ASP A C 1
ATOM 922 O O . ASP A 1 117 ? 4.863 -2.15 15.961 1 98.75 117 ASP A O 1
ATOM 926 N N . GLU A 1 118 ? 3.428 -3.801 15.523 1 98.38 118 GLU A N 1
ATOM 927 C CA . GLU A 1 118 ? 4.301 -4.336 14.484 1 98.38 118 GLU A CA 1
ATOM 928 C C . GLU A 1 118 ? 4.109 -3.59 13.164 1 98.38 118 GLU A C 1
ATOM 930 O O . GLU A 1 118 ? 2.984 -3.459 12.68 1 98.38 118 GLU A O 1
ATOM 935 N N . ILE A 1 119 ? 5.199 -3.064 12.562 1 98.12 119 ILE A N 1
ATOM 936 C CA . ILE A 1 119 ? 5.137 -2.42 11.258 1 98.12 119 ILE A CA 1
ATOM 937 C C . ILE A 1 119 ? 5.051 -3.48 10.164 1 98.12 119 ILE A C 1
ATOM 939 O O . ILE A 1 119 ? 5.902 -4.371 10.086 1 98.12 119 ILE A O 1
ATOM 943 N N . PRO A 1 120 ? 4.039 -3.404 9.359 1 96.38 120 PRO A N 1
ATOM 944 C CA . PRO A 1 120 ? 3.84 -4.426 8.328 1 96.38 120 PRO A CA 1
ATOM 945 C C . PRO A 1 120 ? 4.805 -4.277 7.152 1 96.38 120 PRO A C 1
ATOM 947 O O . PRO A 1 120 ? 4.41 -3.812 6.082 1 96.38 120 PRO A O 1
ATOM 950 N N . MET A 1 121 ? 5.91 -4.828 7.246 1 93.19 121 MET A N 1
ATOM 951 C CA . MET A 1 121 ? 6.891 -4.785 6.164 1 93.19 121 MET A CA 1
ATOM 952 C C . MET A 1 121 ? 6.391 -5.555 4.949 1 93.19 121 MET A C 1
ATOM 954 O O . MET A 1 121 ? 5.793 -6.621 5.086 1 93.19 121 MET A O 1
ATOM 958 N N . GLU A 1 122 ? 6.566 -4.98 3.766 1 89.25 122 GLU A N 1
ATOM 959 C CA . GLU A 1 122 ? 6.391 -5.684 2.5 1 89.25 122 GLU A CA 1
ATOM 960 C C . GLU A 1 122 ? 7.738 -6.035 1.873 1 89.25 122 GLU A C 1
ATOM 962 O O . GLU A 1 122 ? 8.336 -5.219 1.17 1 89.25 122 GLU A O 1
ATOM 967 N N . GLY A 1 123 ? 8.102 -7.281 2.053 1 88.38 123 GLY A N 1
ATOM 968 C CA . GLY A 1 123 ? 9.492 -7.574 1.762 1 88.38 123 GLY A CA 1
ATOM 969 C C . GLY A 1 123 ? 10.461 -6.758 2.598 1 88.38 123 GLY A C 1
ATOM 970 O O . GLY A 1 123 ? 10.508 -6.902 3.822 1 88.38 123 GLY A O 1
ATOM 971 N N . TRP A 1 124 ? 11.094 -5.879 1.893 1 90.12 124 TRP A N 1
ATOM 972 C CA . TRP A 1 124 ? 12.086 -5.043 2.566 1 90.12 124 TRP A CA 1
ATOM 973 C C . TRP A 1 124 ? 11.602 -3.602 2.67 1 90.12 124 TRP A C 1
ATOM 975 O O . TRP A 1 124 ? 12.328 -2.729 3.143 1 90.12 124 TRP A O 1
ATOM 985 N N . VAL A 1 125 ? 10.406 -3.406 2.242 1 92 125 VAL A N 1
ATOM 986 C CA . VAL A 1 125 ? 9.898 -2.043 2.145 1 92 125 VAL A CA 1
ATOM 987 C C . VAL A 1 125 ? 8.977 -1.752 3.324 1 92 125 VAL A C 1
ATOM 989 O O . VAL A 1 125 ? 8.047 -2.518 3.602 1 92 125 VAL A O 1
ATOM 992 N N . LYS A 1 126 ? 9.273 -0.625 3.961 1 94.44 126 LYS A N 1
ATOM 993 C CA . LYS A 1 126 ? 8.383 -0.101 4.996 1 94.44 126 LYS A CA 1
ATOM 994 C C . LYS A 1 126 ? 7.215 0.665 4.379 1 94.44 126 LYS A C 1
ATOM 996 O O . LYS A 1 126 ? 7.406 1.472 3.467 1 94.44 126 LYS A O 1
ATOM 1001 N N . PRO A 1 127 ? 6.02 0.362 4.949 1 95.31 127 PRO A N 1
ATOM 1002 C CA . PRO A 1 127 ? 4.875 1.097 4.406 1 95.31 127 PRO A CA 1
ATOM 1003 C C . PRO A 1 127 ? 4.977 2.604 4.637 1 95.31 127 PRO A C 1
ATOM 1005 O O . PRO A 1 127 ? 5.445 3.039 5.691 1 95.31 127 PRO A O 1
ATOM 1008 N N . SER A 1 128 ? 4.613 3.389 3.639 1 96.56 128 SER A N 1
ATOM 1009 C CA . SER A 1 128 ? 4.562 4.848 3.689 1 96.56 128 SER A CA 1
ATOM 1010 C C . SER A 1 128 ? 3.611 5.402 2.633 1 96.56 128 SER A C 1
ATOM 1012 O O . SER A 1 128 ? 3.188 4.68 1.729 1 96.56 128 SER A O 1
ATOM 1014 N N . VAL A 1 129 ? 3.203 6.562 2.844 1 95.25 129 VAL A N 1
ATOM 1015 C CA . VAL A 1 129 ? 2.402 7.258 1.844 1 95.25 129 VAL A CA 1
ATOM 1016 C C . VAL A 1 129 ? 3.191 8.438 1.278 1 95.25 129 VAL A C 1
ATOM 1018 O O . VAL A 1 129 ? 3.676 9.289 2.031 1 95.25 129 VAL A O 1
ATOM 1021 N N . LYS A 1 130 ? 3.312 8.438 -0.04 1 94.38 130 LYS A N 1
ATOM 1022 C CA . LYS A 1 130 ? 4.094 9.469 -0.717 1 94.38 130 LYS A CA 1
ATOM 1023 C C . LYS A 1 130 ? 3.188 10.445 -1.465 1 94.38 130 LYS A C 1
ATOM 1025 O O . LYS A 1 130 ? 2.195 10.039 -2.072 1 94.38 130 LYS A O 1
ATOM 1030 N N . PHE A 1 131 ? 3.525 11.695 -1.39 1 90.69 131 PHE A N 1
ATOM 1031 C CA . PHE A 1 131 ? 2.748 12.711 -2.098 1 90.69 131 PHE A CA 1
ATOM 1032 C C . PHE A 1 131 ? 3.611 13.914 -2.436 1 90.69 131 PHE A C 1
ATOM 1034 O O . PHE A 1 131 ? 4.676 14.109 -1.846 1 90.69 131 PHE A O 1
ATOM 1041 N N . ILE A 1 132 ? 3.207 14.656 -3.416 1 87.5 132 ILE A N 1
ATOM 1042 C CA . ILE A 1 132 ? 3.92 15.852 -3.854 1 87.5 132 ILE A CA 1
ATOM 1043 C C . ILE A 1 132 ? 3.229 17.094 -3.303 1 87.5 132 ILE A C 1
ATOM 1045 O O . ILE A 1 132 ? 2.008 17.234 -3.408 1 87.5 132 ILE A O 1
ATOM 1049 N N . LEU A 1 133 ? 3.992 17.812 -2.631 1 81.88 133 LEU A N 1
ATOM 1050 C CA . LEU A 1 133 ? 3.473 19.078 -2.125 1 81.88 133 LEU A CA 1
ATOM 1051 C C . LEU A 1 133 ? 3.605 20.172 -3.174 1 81.88 133 LEU A C 1
ATOM 1053 O O . LEU A 1 133 ? 4.715 20.484 -3.615 1 81.88 133 LEU A O 1
ATOM 1057 N N . ASN A 1 134 ? 2.406 20.531 -3.697 1 71.81 134 ASN A N 1
ATOM 1058 C CA . ASN A 1 134 ? 2.412 21.641 -4.648 1 71.81 134 ASN A CA 1
ATOM 1059 C C . ASN A 1 134 ? 1.916 22.922 -4.008 1 71.81 134 ASN A C 1
ATOM 1061 O O . ASN A 1 134 ? 1.257 22.891 -2.967 1 71.81 134 ASN A O 1
ATOM 1065 N N . THR A 1 135 ? 2.502 24.047 -4.344 1 60.56 135 THR A N 1
ATOM 1066 C CA . THR A 1 135 ? 2.395 25.406 -3.844 1 60.56 135 THR A CA 1
ATOM 1067 C C . THR A 1 135 ? 0.936 25.859 -3.781 1 60.56 135 THR A C 1
ATOM 1069 O O . THR A 1 135 ? 0.581 26.922 -4.293 1 60.56 135 THR A O 1
ATOM 1072 N N . VAL A 1 136 ? 0.062 24.891 -3.561 1 59.44 136 VAL A N 1
ATOM 1073 C CA . VAL A 1 136 ? -1.211 25.609 -3.457 1 59.44 136 VAL A CA 1
ATOM 1074 C C . VAL A 1 136 ? -1.53 25.875 -1.99 1 59.44 136 VAL A C 1
ATOM 1076 O O . VAL A 1 136 ? -1.722 24.953 -1.203 1 59.44 136 VAL A O 1
ATOM 1079 N N . ASN A 1 137 ? -1.523 27.062 -1.618 1 61 137 ASN A N 1
ATOM 1080 C CA . ASN A 1 137 ? -1.793 27.562 -0.273 1 61 137 ASN A CA 1
ATOM 1081 C C . ASN A 1 137 ? -3.172 27.125 0.218 1 61 137 ASN A C 1
ATOM 1083 O O . ASN A 1 137 ? -4.137 27.141 -0.545 1 61 137 ASN A O 1
ATOM 1087 N N . GLY A 1 138 ? -3.18 26.688 1.448 1 64.31 138 GLY A N 1
ATOM 1088 C CA . GLY A 1 138 ? -4.418 26.484 2.182 1 64.31 138 GLY A CA 1
ATOM 1089 C C . GLY A 1 138 ? -5.09 25.172 1.881 1 64.31 138 GLY A C 1
ATOM 1090 O O . GLY A 1 138 ? -6.258 24.969 2.215 1 64.31 138 GLY A O 1
ATOM 1091 N N . THR A 1 139 ? -4.395 24.359 1.235 1 75.75 139 THR A N 1
ATOM 1092 C CA . THR A 1 139 ? -5.051 23.094 0.906 1 75.75 139 THR A CA 1
ATOM 1093 C C . THR A 1 139 ? -4.691 22.016 1.924 1 75.75 139 THR A C 1
ATOM 1095 O O . THR A 1 139 ? -3.635 22.078 2.555 1 75.75 139 THR A O 1
ATOM 1098 N N . THR A 1 140 ? -5.75 21.25 2.34 1 82.81 140 THR A N 1
ATOM 1099 C CA . THR A 1 140 ? -5.551 20.094 3.213 1 82.81 140 THR A CA 1
ATOM 1100 C C . THR A 1 140 ? -5.418 18.812 2.395 1 82.81 140 THR A C 1
ATOM 1102 O O . THR A 1 140 ? -6.246 18.547 1.525 1 82.81 140 THR A O 1
ATOM 1105 N N . ARG A 1 141 ? -4.316 18.203 2.633 1 85.06 141 ARG A N 1
ATOM 1106 C CA . ARG A 1 141 ? -4.133 16.891 2.031 1 85.06 141 ARG A CA 1
ATOM 1107 C C . ARG A 1 141 ? -4.496 15.781 3.014 1 85.06 141 ARG A C 1
ATOM 1109 O O . ARG A 1 141 ? -3.965 15.727 4.125 1 85.06 141 ARG A O 1
ATOM 1116 N N . THR A 1 142 ? -5.426 14.969 2.617 1 89.31 142 THR A N 1
ATOM 1117 C CA . THR A 1 142 ? -5.781 13.805 3.424 1 89.31 142 THR A CA 1
ATOM 1118 C C . THR A 1 142 ? -5.047 12.562 2.934 1 89.31 142 THR A C 1
ATOM 1120 O O . THR A 1 142 ? -5.156 12.188 1.763 1 89.31 142 THR A O 1
ATOM 1123 N N . ILE A 1 143 ? -4.332 11.93 3.855 1 90.44 143 ILE A N 1
ATOM 1124 C CA . ILE A 1 143 ? -3.498 10.766 3.58 1 90.44 143 ILE A CA 1
ATOM 1125 C C . ILE A 1 143 ? -4.262 9.492 3.93 1 90.44 143 ILE A C 1
ATOM 1127 O O . ILE A 1 143 ? -5.004 9.453 4.914 1 90.44 143 ILE A O 1
ATOM 1131 N N . ASN A 1 144 ? -4.012 8.453 3.092 1 91.62 144 ASN A N 1
ATOM 1132 C CA . ASN A 1 144 ? -4.586 7.148 3.4 1 91.62 144 ASN A CA 1
ATOM 1133 C C . ASN A 1 144 ? -4.102 6.629 4.75 1 91.62 144 ASN A C 1
ATOM 1135 O O . ASN A 1 144 ? -2.953 6.855 5.133 1 91.62 144 ASN A O 1
ATOM 1139 N N . PRO A 1 145 ? -5.012 5.957 5.406 1 95.94 145 PRO A N 1
ATOM 1140 C CA . PRO A 1 145 ? -4.613 5.469 6.73 1 95.94 145 PRO A CA 1
ATOM 1141 C C . PRO A 1 145 ? -3.436 4.5 6.668 1 95.94 145 PRO A C 1
ATOM 1143 O O . PRO A 1 145 ? -3.32 3.719 5.723 1 95.94 145 PRO A O 1
ATOM 1146 N N . LEU A 1 146 ? -2.623 4.598 7.66 1 97.31 146 LEU A N 1
ATOM 1147 C CA . LEU A 1 146 ? -1.546 3.639 7.887 1 97.31 146 LEU A CA 1
ATOM 1148 C C . LEU A 1 146 ? -1.839 2.764 9.102 1 97.31 146 LEU A C 1
ATOM 1150 O O . LEU A 1 146 ? -2.494 3.205 10.047 1 97.31 146 LEU A O 1
ATOM 1154 N N . GLY A 1 147 ? -1.359 1.557 9 1 98.31 147 GLY A N 1
ATOM 1155 C CA . GLY A 1 147 ? -1.722 0.674 10.094 1 98.31 147 GLY A CA 1
ATOM 1156 C C . GLY A 1 147 ? -0.552 -0.138 10.617 1 98.31 147 GLY A C 1
ATOM 1157 O O . GLY A 1 147 ? 0.358 -0.484 9.859 1 98.31 147 GLY A O 1
ATOM 1158 N N . PHE A 1 148 ? -0.638 -0.432 11.938 1 98.88 148 PHE A N 1
ATOM 1159 C CA . PHE A 1 148 ? 0.21 -1.435 12.578 1 98.88 148 PHE A CA 1
ATOM 1160 C C . PHE A 1 148 ? -0.478 -2.795 12.594 1 98.88 148 PHE A C 1
ATOM 1162 O O . PHE A 1 148 ? -1.707 -2.873 12.641 1 98.88 148 PHE A O 1
ATOM 1169 N N . PHE A 1 149 ? 0.37 -3.824 12.594 1 98.31 149 PHE A N 1
ATOM 1170 C CA . PHE A 1 149 ? -0.174 -5.168 12.75 1 98.31 149 PHE A CA 1
ATOM 1171 C C . PHE A 1 149 ? -0.444 -5.477 14.219 1 98.31 149 PHE A C 1
ATOM 1173 O O . PHE A 1 149 ? 0.379 -5.172 15.078 1 98.31 149 PHE A O 1
ATOM 1180 N N . LYS A 1 150 ? -1.586 -6.02 14.398 1 98.56 150 LYS A N 1
ATOM 1181 C CA . LYS A 1 150 ? -1.789 -6.695 15.68 1 98.56 150 LYS A CA 1
ATOM 1182 C C . LYS A 1 150 ? -0.911 -7.941 15.789 1 98.56 150 LYS A C 1
ATOM 1184 O O . LYS A 1 150 ? -0.676 -8.633 14.789 1 98.56 150 LYS A O 1
ATOM 1189 N N . LYS A 1 151 ? -0.513 -8.242 17 1 98 151 LYS A N 1
ATOM 1190 C CA . LYS A 1 151 ? 0.372 -9.383 17.219 1 98 151 LYS A CA 1
ATOM 1191 C C . LYS A 1 151 ? -0.291 -10.68 16.781 1 98 151 LYS A C 1
ATOM 1193 O O . LYS A 1 151 ? 0.343 -11.516 16.125 1 98 151 LYS A O 1
ATOM 1198 N N . GLU A 1 152 ? -1.512 -10.812 17.141 1 96.75 152 GLU A N 1
ATOM 1199 C CA . GLU A 1 152 ? -2.293 -11.977 16.719 1 96.75 152 GLU A CA 1
ATOM 1200 C C . GLU A 1 152 ? -3.594 -11.555 16.047 1 96.75 152 GLU A C 1
ATOM 1202 O O . GLU A 1 152 ? -4.352 -10.75 16.594 1 96.75 152 GLU A O 1
ATOM 1207 N N . ALA A 1 153 ? -3.777 -12.141 14.859 1 96.12 153 ALA A N 1
ATOM 1208 C CA . ALA A 1 153 ? -5.008 -11.82 14.141 1 96.12 153 ALA A CA 1
ATOM 1209 C C . ALA A 1 153 ? -6.238 -12.258 14.93 1 96.12 153 ALA A C 1
ATOM 1211 O O . ALA A 1 153 ? -6.207 -13.281 15.617 1 96.12 153 ALA A O 1
ATOM 1212 N N . LEU A 1 154 ? -7.301 -11.523 14.789 1 96.94 154 LEU A N 1
ATOM 1213 C CA . LEU A 1 154 ? -8.555 -11.891 15.43 1 96.94 154 LEU A CA 1
ATOM 1214 C C . LEU A 1 154 ? -9.117 -13.172 14.82 1 96.94 154 LEU A C 1
ATOM 1216 O O . LEU A 1 154 ? -9.008 -13.391 13.609 1 96.94 154 LEU A O 1
ATOM 1220 N N . PRO A 1 155 ? -9.781 -13.977 15.578 1 96.12 155 PRO A N 1
ATOM 1221 C CA . PRO A 1 155 ? -10.336 -15.234 15.078 1 96.12 155 PRO A CA 1
ATOM 1222 C C . PRO A 1 155 ? -11.398 -15.023 14 1 96.12 155 PRO A C 1
ATOM 1224 O O . PRO A 1 155 ? -11.633 -15.914 13.18 1 96.12 155 PRO A O 1
ATOM 1227 N N . LYS A 1 156 ? -12.016 -13.883 13.961 1 95.56 156 LYS A N 1
ATOM 1228 C CA . LYS A 1 156 ? -13.102 -13.617 13.023 1 95.56 156 LYS A CA 1
ATOM 1229 C C . LYS A 1 156 ? -12.57 -13.141 11.68 1 95.56 156 LYS A C 1
ATOM 1231 O O . LYS A 1 156 ? -13.336 -12.953 10.734 1 95.56 156 LYS A O 1
ATOM 1236 N N . CYS A 1 157 ? -11.32 -13.039 11.508 1 94.69 157 CYS A N 1
ATOM 1237 C CA . CYS A 1 157 ? -10.727 -12.422 10.336 1 94.69 157 CYS A CA 1
ATOM 1238 C C . CYS A 1 157 ? -10.969 -13.266 9.086 1 94.69 157 CYS A C 1
ATOM 1240 O O . CYS A 1 157 ? -11.188 -12.727 8 1 94.69 157 CYS A O 1
ATOM 1242 N N . PRO A 1 158 ? -11.008 -14.57 9.18 1 93.12 158 PRO A N 1
ATOM 1243 C CA . PRO A 1 158 ? -11.305 -15.352 7.977 1 93.12 158 PRO A CA 1
ATOM 1244 C C . PRO A 1 158 ? -12.625 -14.953 7.328 1 93.12 158 PRO A C 1
ATOM 1246 O O . PRO A 1 158 ? -12.758 -14.992 6.102 1 93.12 158 PRO A O 1
ATOM 1249 N N . GLN A 1 159 ? -13.539 -14.516 8.094 1 92.94 159 GLN A N 1
ATOM 1250 C CA . GLN A 1 159 ? -14.828 -14.094 7.559 1 92.94 159 GLN A CA 1
ATOM 1251 C C . GLN A 1 159 ? -14.695 -12.852 6.684 1 92.94 159 GLN A C 1
ATOM 1253 O O . GLN A 1 159 ? -15.422 -12.688 5.703 1 92.94 159 GLN A O 1
ATOM 1258 N N . VAL A 1 160 ? -13.797 -11.992 7.051 1 92.81 160 VAL A N 1
ATOM 1259 C CA . VAL A 1 160 ? -13.547 -10.773 6.289 1 92.81 160 VAL A CA 1
ATOM 1260 C C . VAL A 1 160 ? -13.016 -11.133 4.902 1 92.81 160 VAL A C 1
ATOM 1262 O O . VAL A 1 160 ? -13.531 -10.648 3.891 1 92.81 160 VAL A O 1
ATOM 1265 N N . PHE A 1 161 ? -12.094 -12.039 4.816 1 93.06 161 PHE A N 1
ATOM 1266 C CA . PHE A 1 161 ? -11.461 -12.406 3.555 1 93.06 161 PHE A CA 1
ATOM 1267 C C . PHE A 1 161 ? -12.445 -13.148 2.656 1 93.06 161 PHE A C 1
ATOM 1269 O O . PHE A 1 161 ? -12.469 -12.93 1.443 1 93.06 161 PHE A O 1
ATOM 1276 N N . ASN A 1 162 ? -13.219 -13.992 3.307 1 92.5 162 ASN A N 1
ATOM 1277 C CA . ASN A 1 162 ? -14.242 -14.711 2.553 1 92.5 162 ASN A CA 1
ATOM 1278 C C . ASN A 1 162 ? -15.25 -13.75 1.923 1 92.5 162 ASN A C 1
ATOM 1280 O O . ASN A 1 162 ? -15.602 -13.898 0.752 1 92.5 162 ASN A O 1
ATOM 1284 N N . LYS A 1 163 ? -15.648 -12.812 2.74 1 92.88 163 LYS A N 1
ATOM 1285 C CA . LYS A 1 163 ? -16.609 -11.828 2.256 1 92.88 163 LYS A CA 1
ATOM 1286 C C . LYS A 1 163 ? -16.047 -11.039 1.072 1 92.88 163 LYS A C 1
ATOM 1288 O O . LYS A 1 163 ? -16.781 -10.688 0.15 1 92.88 163 LYS A O 1
ATOM 1293 N N . LEU A 1 164 ? -14.758 -10.867 1.057 1 94.19 164 LEU A N 1
ATOM 1294 C CA . LEU A 1 164 ? -14.125 -10.062 0.02 1 94.19 164 LEU A CA 1
ATOM 1295 C C . LEU A 1 164 ? -13.695 -10.93 -1.156 1 94.19 164 LEU A C 1
ATOM 1297 O O . LEU A 1 164 ? -13.234 -10.422 -2.18 1 94.19 164 LEU A O 1
ATOM 1301 N N . GLY A 1 165 ? -13.797 -12.211 -1.04 1 91.56 165 GLY A N 1
ATOM 1302 C CA . GLY A 1 165 ? -13.391 -13.125 -2.1 1 91.56 165 GLY A CA 1
ATOM 1303 C C . GLY A 1 165 ? -11.883 -13.242 -2.234 1 91.56 165 GLY A C 1
ATOM 1304 O O . GLY A 1 165 ? -11.367 -13.539 -3.314 1 91.56 165 GLY A O 1
ATOM 1305 N N . MET A 1 166 ? -11.164 -12.906 -1.193 1 90.12 166 MET A N 1
ATOM 1306 C CA . MET A 1 166 ? -9.711 -12.953 -1.227 1 90.12 166 MET A CA 1
ATOM 1307 C C . MET A 1 166 ? -9.195 -14.344 -0.866 1 90.12 166 MET A C 1
ATOM 1309 O O . MET A 1 166 ? -9.797 -15.031 -0.034 1 90.12 166 MET A O 1
ATOM 1313 N N . TYR A 1 167 ? -8.188 -14.688 -1.627 1 76.56 167 TYR A N 1
ATOM 1314 C CA . TYR A 1 167 ? -7.457 -15.875 -1.188 1 76.56 167 TYR A CA 1
ATOM 1315 C C . TYR A 1 167 ? -6.656 -15.586 0.076 1 76.56 167 TYR A C 1
ATOM 1317 O O . TYR A 1 167 ? -6.059 -14.516 0.209 1 76.56 167 TYR A O 1
ATOM 1325 N N . PRO A 1 168 ? -6.977 -16.438 1.031 1 62.53 168 PRO A N 1
ATOM 1326 C CA . PRO A 1 168 ? -6.246 -16.156 2.268 1 62.53 168 PRO A CA 1
ATOM 1327 C C . PRO A 1 168 ? -4.746 -15.977 2.039 1 62.53 168 PRO A C 1
ATOM 1329 O O . PRO A 1 168 ? -4.141 -16.734 1.27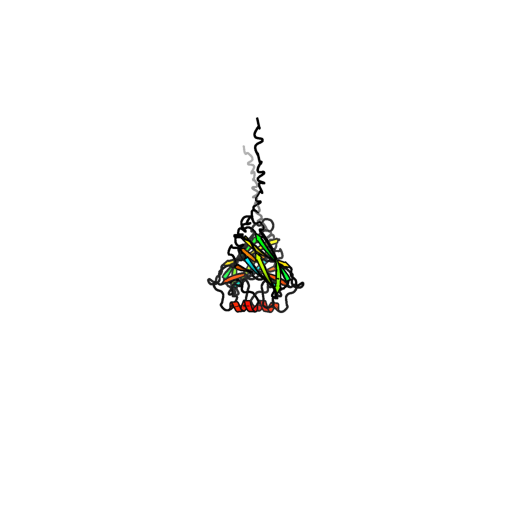6 1 62.53 168 PRO A O 1
ATOM 1332 N N . PRO A 1 169 ? -4.281 -14.672 2.371 1 56.31 169 PRO A N 1
ATOM 1333 C CA . PRO A 1 169 ? -2.822 -14.555 2.291 1 56.31 169 PRO A CA 1
ATOM 1334 C C . PRO A 1 169 ? -2.102 -15.695 3.004 1 56.31 169 PRO A C 1
ATOM 1336 O O . PRO A 1 169 ? -2.684 -16.359 3.867 1 56.31 169 PRO A O 1
ATOM 1339 N N . ASP A 1 170 ? -1.033 -16.234 2.377 1 52.59 170 ASP A N 1
ATOM 1340 C CA . ASP A 1 170 ? -0.262 -17.188 3.166 1 52.59 170 ASP A CA 1
ATOM 1341 C C . ASP A 1 170 ? -0.096 -16.703 4.605 1 52.59 170 ASP A C 1
ATOM 1343 O O . ASP A 1 170 ? 0.475 -15.641 4.844 1 52.59 170 ASP A O 1
ATOM 1347 N N . MET A 1 171 ? -1.212 -16.672 5.355 1 39.03 171 MET A N 1
ATOM 1348 C CA . MET A 1 171 ? -0.928 -16.359 6.75 1 39.03 171 MET A CA 1
ATOM 1349 C C . MET A 1 171 ? 0.186 -17.234 7.297 1 39.03 171 MET A C 1
ATOM 1351 O O . MET A 1 171 ? 0.334 -18.391 6.879 1 39.03 171 MET A O 1
ATOM 1355 N N . MET B 1 1 ? 66.25 -79.062 -56.875 1 31.45 1 MET B N 1
ATOM 1356 C CA . MET B 1 1 ? 66.312 -78.25 -55.688 1 31.45 1 MET B CA 1
ATOM 1357 C C . MET B 1 1 ? 65.125 -77.312 -55.562 1 31.45 1 MET B C 1
ATOM 1359 O O . MET B 1 1 ? 65 -76.375 -56.344 1 31.45 1 MET B O 1
ATOM 1363 N N . ALA B 1 2 ? 63.906 -77.875 -55.156 1 30.33 2 ALA B N 1
ATOM 1364 C CA . ALA B 1 2 ? 62.5 -77.562 -55 1 30.33 2 ALA B CA 1
ATOM 1365 C C . ALA B 1 2 ? 62.25 -76.5 -53.938 1 30.33 2 ALA B C 1
ATOM 1367 O O . ALA B 1 2 ? 62.438 -76.75 -52.75 1 30.33 2 ALA B O 1
ATOM 1368 N N . ARG B 1 3 ? 63.031 -75.25 -54.188 1 38.41 3 ARG B N 1
ATOM 1369 C CA . ARG B 1 3 ? 62.844 -74.125 -53.312 1 38.41 3 ARG B CA 1
ATOM 1370 C C . ARG B 1 3 ? 61.375 -74 -52.938 1 38.41 3 ARG B C 1
ATOM 1372 O O . ARG B 1 3 ? 60.5 -74.062 -53.781 1 38.41 3 ARG B O 1
ATOM 1379 N N . LEU B 1 4 ? 61.031 -74.188 -51.625 1 30.19 4 LEU B N 1
ATOM 1380 C CA . LEU B 1 4 ? 59.875 -74.125 -50.719 1 30.19 4 LEU B CA 1
ATOM 1381 C C . LEU B 1 4 ? 59.094 -72.875 -50.938 1 30.19 4 LEU B C 1
ATOM 1383 O O . LEU B 1 4 ? 59.594 -71.75 -50.656 1 30.19 4 LEU B O 1
ATOM 1387 N N . ILE B 1 5 ? 58.406 -72.625 -52.031 1 43.03 5 ILE B N 1
ATOM 1388 C CA . ILE B 1 5 ? 57.375 -71.625 -52.281 1 43.03 5 ILE B CA 1
ATOM 1389 C C . ILE B 1 5 ? 56.406 -71.562 -51.094 1 43.03 5 ILE B C 1
ATOM 1391 O O . ILE B 1 5 ? 55.594 -72.5 -50.906 1 43.03 5 ILE B O 1
ATOM 1395 N N . GLN B 1 6 ? 57 -71.5 -49.781 1 32.44 6 GLN B N 1
ATOM 1396 C CA . GLN B 1 6 ? 56.125 -71.375 -48.625 1 32.44 6 GLN B CA 1
ATOM 1397 C C . GLN B 1 6 ? 55.031 -70.375 -48.844 1 32.44 6 GLN B C 1
ATOM 1399 O O . GLN B 1 6 ? 55.219 -69.438 -49.625 1 32.44 6 GLN B O 1
ATOM 1404 N N . VAL B 1 7 ? 53.812 -70.5 -48.094 1 35.88 7 VAL B N 1
ATOM 1405 C CA . VAL B 1 7 ? 52.375 -70.312 -47.812 1 35.88 7 VAL B CA 1
ATOM 1406 C C . VAL B 1 7 ? 52.125 -68.938 -47.219 1 35.88 7 VAL B C 1
ATOM 1408 O O . VAL B 1 7 ? 51.031 -68.688 -46.719 1 35.88 7 VAL B O 1
ATOM 1411 N N . SER B 1 8 ? 52.969 -67.875 -47.438 1 38.5 8 SER B N 1
ATOM 1412 C CA . SER B 1 8 ? 52.656 -66.812 -46.531 1 38.5 8 SER B CA 1
ATOM 1413 C C . SER B 1 8 ? 51.188 -66.375 -46.688 1 38.5 8 SER B C 1
ATOM 1415 O O . SER B 1 8 ? 50.781 -65.75 -47.688 1 38.5 8 SER B O 1
ATOM 1417 N N . ILE B 1 9 ? 50.219 -67.188 -46.344 1 39.03 9 ILE B N 1
ATOM 1418 C CA . ILE B 1 9 ? 48.844 -66.812 -46.25 1 39.03 9 ILE B CA 1
ATOM 1419 C C . ILE B 1 9 ? 48.719 -65.562 -45.375 1 39.03 9 ILE B C 1
ATOM 1421 O O . ILE B 1 9 ? 49.031 -65.625 -44.188 1 39.03 9 ILE B O 1
ATOM 1425 N N . LEU B 1 10 ? 49.219 -64.375 -45.844 1 40.97 10 LEU B N 1
ATOM 1426 C CA . LEU B 1 10 ? 48.938 -63.094 -45.219 1 40.97 10 LEU B CA 1
ATOM 1427 C C . LEU B 1 10 ? 47.5 -62.969 -44.781 1 40.97 10 LEU B C 1
ATOM 1429 O O . LEU B 1 10 ? 46.594 -63.094 -45.625 1 40.97 10 LEU B O 1
ATOM 1433 N N . PHE B 1 11 ? 47.125 -63.469 -43.5 1 38.06 11 PHE B N 1
ATOM 1434 C CA . PHE B 1 11 ? 45.906 -63.312 -42.719 1 38.06 11 PHE B CA 1
ATOM 1435 C C . PHE B 1 11 ? 45.469 -61.844 -42.688 1 38.06 11 PHE B C 1
ATOM 1437 O O . PHE B 1 11 ? 46.156 -61 -42.125 1 38.06 11 PHE B O 1
ATOM 1444 N N . VAL B 1 12 ? 44.938 -61.281 -43.75 1 41.34 12 VAL B N 1
ATOM 1445 C CA . VAL B 1 12 ? 44.25 -60 -43.719 1 41.34 12 VAL B CA 1
ATOM 1446 C C . VAL B 1 12 ? 43.219 -60 -42.594 1 41.34 12 VAL B C 1
ATOM 1448 O O . VAL B 1 12 ? 42.156 -60.625 -42.688 1 41.34 12 VAL B O 1
ATOM 1451 N N . LEU B 1 13 ? 43.594 -60.406 -41.312 1 37.84 13 LEU B N 1
ATOM 1452 C CA . LEU B 1 13 ? 42.625 -60.188 -40.281 1 37.84 13 LEU B CA 1
ATOM 1453 C C . LEU B 1 13 ? 42.031 -58.781 -40.344 1 37.84 13 LEU B C 1
ATOM 1455 O O . LEU B 1 13 ? 42.781 -57.781 -40.281 1 37.84 13 LEU B O 1
ATOM 1459 N N . ALA B 1 14 ? 41.031 -58.625 -41.281 1 38.41 14 ALA B N 1
ATOM 1460 C CA . ALA B 1 14 ? 40.125 -57.5 -41.344 1 38.41 14 ALA B CA 1
ATOM 1461 C C . ALA B 1 14 ? 39.719 -57 -39.938 1 38.41 14 ALA B C 1
ATOM 1463 O O . ALA B 1 14 ? 39.219 -57.781 -39.125 1 38.41 14 ALA B O 1
ATOM 1464 N N . LEU B 1 15 ? 40.594 -56.125 -39.312 1 42.16 15 LEU B N 1
ATOM 1465 C CA . LEU B 1 15 ? 40.312 -55.312 -38.156 1 42.16 15 LEU B CA 1
ATOM 1466 C C . LEU B 1 15 ? 38.875 -54.781 -38.219 1 42.16 15 LEU B C 1
ATOM 1468 O O . LEU B 1 15 ? 38.594 -53.844 -38.969 1 42.16 15 LEU B O 1
ATOM 1472 N N . CYS B 1 16 ? 37.938 -55.688 -38.375 1 45.31 16 CYS B N 1
ATOM 1473 C CA . CYS B 1 16 ? 36.594 -55.156 -38.125 1 45.31 16 CYS B CA 1
ATOM 1474 C C . CYS B 1 16 ? 36.594 -54.312 -36.875 1 45.31 16 CYS B C 1
ATOM 1476 O O . CYS B 1 16 ? 36.781 -54.812 -35.781 1 45.31 16 CYS B O 1
ATOM 1478 N N . PHE B 1 17 ? 37.094 -53.031 -37.031 1 42.22 17 PHE B N 1
ATOM 1479 C CA . PHE B 1 17 ? 36.844 -52.031 -36 1 42.22 17 PHE B CA 1
ATOM 1480 C C . PHE B 1 17 ? 35.438 -52.188 -35.438 1 42.22 17 PHE B C 1
ATOM 1482 O O . PHE B 1 17 ? 34.438 -51.969 -36.125 1 42.22 17 PHE B O 1
ATOM 1489 N N . LEU B 1 18 ? 35.25 -53.125 -34.469 1 44.84 18 LEU B N 1
ATOM 1490 C CA . LEU B 1 18 ? 34.094 -53.094 -33.625 1 44.84 18 LEU B CA 1
ATOM 1491 C C . LEU B 1 18 ? 33.719 -51.656 -33.25 1 44.84 18 LEU B C 1
ATOM 1493 O O . LEU B 1 18 ? 34.469 -51 -32.531 1 44.84 18 LEU B O 1
ATOM 1497 N N . SER B 1 19 ? 33.156 -50.938 -34.188 1 46.53 19 SER B N 1
ATOM 1498 C CA . SER B 1 19 ? 32.5 -49.719 -33.781 1 46.53 19 SER B CA 1
ATOM 1499 C C . SER B 1 19 ? 31.578 -49.969 -32.594 1 46.53 19 SER B C 1
ATOM 1501 O O . SER B 1 19 ? 30.484 -50.531 -32.75 1 46.53 19 SER B O 1
ATOM 1503 N N . LEU B 1 20 ? 32.156 -50.281 -31.406 1 47.12 20 LEU B N 1
ATOM 1504 C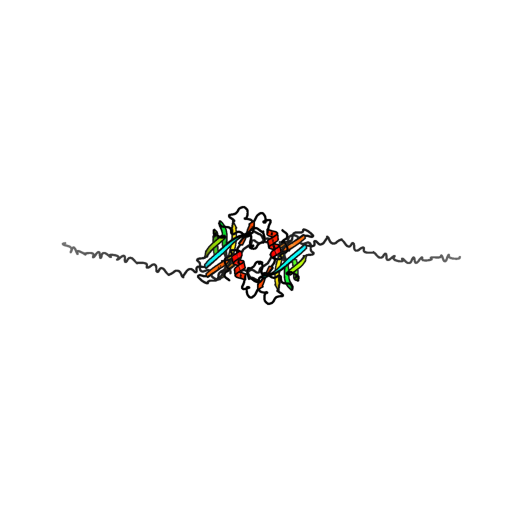 CA . LEU B 1 20 ? 31.281 -50.25 -30.234 1 47.12 20 LEU B CA 1
ATOM 1505 C C . LEU B 1 20 ? 30.516 -48.906 -30.188 1 47.12 20 LEU B C 1
ATOM 1507 O O . LEU B 1 20 ? 31.109 -47.844 -30.312 1 47.12 20 LEU B O 1
ATOM 1511 N N . PRO B 1 21 ? 29.203 -48.938 -30.641 1 45.19 21 PRO B N 1
ATOM 1512 C CA . PRO B 1 21 ? 28.5 -47.688 -30.344 1 45.19 21 PRO B CA 1
ATOM 1513 C C . PRO B 1 21 ? 28.734 -47.188 -28.922 1 45.19 21 PRO B C 1
ATOM 1515 O O . PRO B 1 21 ? 28.672 -47.969 -27.969 1 45.19 21 PRO B O 1
ATOM 1518 N N . SER B 1 22 ? 29.781 -46.375 -28.688 1 48.38 22 SER B N 1
ATOM 1519 C CA . SER B 1 22 ? 29.797 -45.656 -27.422 1 48.38 22 SER B CA 1
ATOM 1520 C C . SER B 1 22 ? 28.406 -45.125 -27.078 1 48.38 22 SER B C 1
ATOM 1522 O O . SER B 1 22 ? 27.906 -44.188 -27.719 1 48.38 22 SER B O 1
ATOM 1524 N N . VAL B 1 23 ? 27.516 -46 -26.656 1 47.56 23 VAL B N 1
ATOM 1525 C CA . VAL B 1 23 ? 26.375 -45.406 -25.969 1 47.56 23 VAL B CA 1
ATOM 1526 C C . VAL B 1 23 ? 26.859 -44.312 -25.016 1 47.56 23 VAL B C 1
ATOM 1528 O O . VAL B 1 23 ? 27.516 -44.625 -24.016 1 47.56 23 VAL B O 1
ATOM 1531 N N . VAL B 1 24 ? 27.344 -43.188 -25.484 1 43.72 24 VAL B N 1
ATOM 1532 C CA . VAL B 1 24 ? 27.391 -42.062 -24.578 1 43.72 24 VAL B CA 1
ATOM 1533 C C . VAL B 1 24 ? 26.125 -42.031 -23.719 1 43.72 24 VAL B C 1
ATOM 1535 O O . VAL B 1 24 ? 25.016 -41.844 -24.234 1 43.72 24 VAL B O 1
ATOM 1538 N N . TYR B 1 25 ? 25.984 -42.906 -22.703 1 41.06 25 TYR B N 1
ATOM 1539 C CA . TYR B 1 25 ? 25.016 -42.562 -21.672 1 41.06 25 TYR B CA 1
ATOM 1540 C C . TYR B 1 25 ? 25.094 -41.062 -21.328 1 41.06 25 TYR B C 1
ATOM 1542 O O . TYR B 1 25 ? 26.141 -40.562 -20.922 1 41.06 25 TYR B O 1
ATOM 1550 N N . SER B 1 26 ? 24.578 -40.25 -22.203 1 41.72 26 SER B N 1
ATOM 1551 C CA . SER B 1 26 ? 24.344 -38.969 -21.578 1 41.72 26 SER B CA 1
ATOM 1552 C C . SER B 1 26 ? 23.875 -39.094 -20.141 1 41.72 26 SER B C 1
ATOM 1554 O O . SER B 1 26 ? 22.844 -39.719 -19.875 1 41.72 26 SER B O 1
ATOM 1556 N N . GLU B 1 27 ? 24.75 -39.5 -19.219 1 41.25 27 GLU B N 1
ATOM 1557 C CA . GLU B 1 27 ? 24.297 -39.281 -17.859 1 41.25 27 GLU B CA 1
ATOM 1558 C C . GLU B 1 27 ? 23.391 -38.062 -17.75 1 41.25 27 GLU B C 1
ATOM 1560 O O . GLU B 1 27 ? 23.797 -36.938 -18.062 1 41.25 27 GLU B O 1
ATOM 1565 N N . ASP B 1 28 ? 22.188 -38.156 -18.109 1 41.19 28 ASP B N 1
ATOM 1566 C CA . ASP B 1 28 ? 21.25 -37.156 -17.625 1 41.19 28 ASP B CA 1
ATOM 1567 C C . ASP B 1 28 ? 21.656 -36.656 -16.219 1 41.19 28 ASP B C 1
ATOM 1569 O O . ASP B 1 28 ? 21.453 -37.375 -15.234 1 41.19 28 ASP B O 1
ATOM 1573 N N . VAL B 1 29 ? 22.844 -36.188 -16.016 1 45.44 29 VAL B N 1
ATOM 1574 C CA . VAL B 1 29 ? 23.078 -35.5 -14.75 1 45.44 29 VAL B CA 1
ATOM 1575 C C . VAL B 1 29 ? 21.75 -34.906 -14.25 1 45.44 29 VAL B C 1
ATOM 1577 O O . VAL B 1 29 ? 21.125 -34.094 -14.938 1 45.44 29 VAL B O 1
ATOM 1580 N N . PRO B 1 30 ? 21 -35.625 -13.391 1 46.41 30 PRO B N 1
ATOM 1581 C CA . PRO B 1 30 ? 19.797 -34.969 -12.859 1 46.41 30 PRO B CA 1
ATOM 1582 C C . PRO B 1 30 ? 20.031 -33.469 -12.586 1 46.41 30 PRO B C 1
ATOM 1584 O O . PRO B 1 30 ? 21.047 -33.094 -11.984 1 46.41 30 PRO B O 1
ATOM 1587 N N . GLN B 1 31 ? 19.844 -32.594 -13.547 1 49.06 31 GLN B N 1
ATOM 1588 C CA . GLN B 1 31 ? 19.875 -31.188 -13.18 1 49.06 31 GLN B CA 1
ATOM 1589 C C . GLN B 1 31 ? 19.375 -30.969 -11.75 1 49.06 31 GLN B C 1
ATOM 1591 O O . GLN B 1 31 ? 18.531 -31.734 -11.258 1 49.06 31 GLN B O 1
ATOM 1596 N N . PRO B 1 32 ? 20.203 -30.562 -10.836 1 50.81 32 PRO B N 1
ATOM 1597 C CA . PRO B 1 32 ? 19.672 -30.312 -9.492 1 50.81 32 PRO B CA 1
ATOM 1598 C C . PRO B 1 32 ? 18.203 -29.906 -9.508 1 50.81 32 PRO B C 1
ATOM 1600 O O . PRO B 1 32 ? 17.719 -29.344 -10.492 1 50.81 32 PRO B O 1
ATOM 1603 N N . PRO B 1 33 ? 17.359 -30.609 -8.781 1 53.28 33 PRO B N 1
ATOM 1604 C CA . PRO B 1 33 ? 15.922 -30.297 -8.773 1 53.28 33 PRO B CA 1
ATOM 1605 C C . PRO B 1 33 ? 15.648 -28.797 -8.836 1 53.28 33 PRO B C 1
ATOM 1607 O O . PRO B 1 33 ? 16.25 -28.031 -8.094 1 53.28 33 PRO B O 1
ATOM 1610 N N . VAL B 1 34 ? 15.344 -28.297 -10.016 1 59.66 34 VAL B N 1
ATOM 1611 C CA . VAL B 1 34 ? 14.938 -26.906 -10.211 1 59.66 34 VAL B CA 1
ATOM 1612 C C . VAL B 1 34 ? 13.914 -26.516 -9.148 1 59.66 34 VAL B C 1
ATOM 1614 O O . VAL B 1 34 ? 12.883 -27.172 -9 1 59.66 34 VAL B O 1
ATOM 1617 N N . SER B 1 35 ? 14.266 -25.797 -8.18 1 69.69 35 SER B N 1
ATOM 1618 C CA . SER B 1 35 ? 13.32 -25.297 -7.195 1 69.69 35 SER B CA 1
ATOM 1619 C C . SER B 1 35 ? 12.188 -24.516 -7.859 1 69.69 35 SER B C 1
ATOM 1621 O O . SER B 1 35 ? 12.398 -23.844 -8.867 1 69.69 35 SER B O 1
ATOM 1623 N N . GLN B 1 36 ? 11.023 -25.078 -7.629 1 78 36 GLN B N 1
ATOM 1624 C CA . GLN B 1 36 ? 9.836 -24.422 -8.156 1 78 36 GLN B CA 1
ATOM 1625 C C . GLN B 1 36 ? 9.188 -23.516 -7.1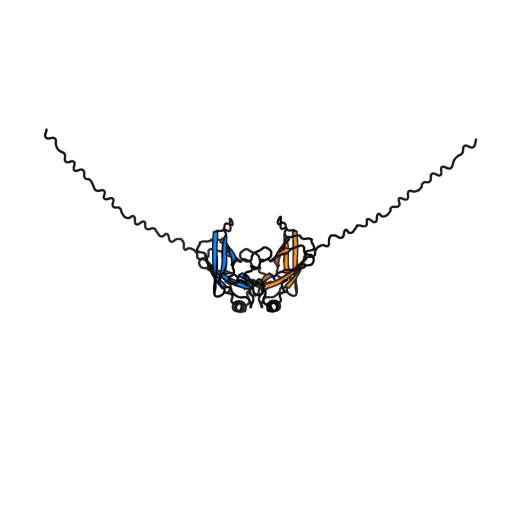02 1 78 36 GLN B C 1
ATOM 1627 O O . GLN B 1 36 ? 8.906 -23.969 -5.988 1 78 36 GLN B O 1
ATOM 1632 N N . PHE B 1 37 ? 9.156 -22.25 -7.469 1 82.56 37 PHE B N 1
ATOM 1633 C CA . PHE B 1 37 ? 8.469 -21.297 -6.613 1 82.56 37 PHE B CA 1
ATOM 1634 C C . PHE B 1 37 ? 7.23 -20.734 -7.309 1 82.56 37 PHE B C 1
ATOM 1636 O O . PHE B 1 37 ? 7.316 -20.25 -8.43 1 82.56 37 PHE B O 1
ATOM 1643 N N . HIS B 1 38 ? 6.125 -20.938 -6.656 1 86.88 38 HIS B N 1
ATOM 1644 C CA . HIS B 1 38 ? 4.859 -20.453 -7.191 1 86.88 38 HIS B CA 1
ATOM 1645 C C . HIS B 1 38 ? 4.465 -19.125 -6.551 1 86.88 38 HIS B C 1
ATOM 1647 O O . HIS B 1 38 ? 4.535 -18.984 -5.328 1 86.88 38 HIS B O 1
ATOM 1653 N N . VAL B 1 39 ? 4.121 -18.203 -7.418 1 90.56 39 VAL B N 1
ATOM 1654 C CA . VAL B 1 39 ? 3.59 -16.938 -6.941 1 90.56 39 VAL B CA 1
ATOM 1655 C C . VAL B 1 39 ? 2.158 -16.75 -7.441 1 90.56 39 VAL B C 1
ATOM 1657 O O . VAL B 1 39 ? 1.879 -16.938 -8.625 1 90.56 39 VAL B O 1
ATOM 1660 N N . GLN B 1 40 ? 1.322 -16.469 -6.535 1 93.19 40 GLN B N 1
ATOM 1661 C CA . GLN B 1 40 ? -0.067 -16.25 -6.93 1 93.19 40 GLN B CA 1
ATOM 1662 C C . GLN B 1 40 ? -0.641 -15 -6.281 1 93.19 40 GLN B C 1
ATOM 1664 O O . GLN B 1 40 ? -0.169 -14.562 -5.227 1 93.19 40 GLN B O 1
ATOM 1669 N N . GLY B 1 41 ? -1.635 -14.453 -6.918 1 95.75 41 GLY B N 1
ATOM 1670 C CA . GLY B 1 41 ? -2.326 -13.273 -6.434 1 95.75 41 GLY B CA 1
ATOM 1671 C C . GLY B 1 41 ? -3.568 -12.938 -7.234 1 95.75 41 GLY B C 1
ATOM 1672 O O . GLY B 1 41 ? -3.992 -13.719 -8.086 1 95.75 41 GLY B O 1
ATOM 1673 N N . GLN B 1 42 ? -4.195 -11.805 -6.871 1 97.12 42 GLN B N 1
ATOM 1674 C CA . GLN B 1 42 ? -5.43 -11.391 -7.531 1 97.12 42 GLN B CA 1
ATOM 1675 C C . GLN B 1 42 ? -5.355 -9.93 -7.977 1 97.12 42 GLN B C 1
ATOM 1677 O O . GLN B 1 42 ? -4.582 -9.148 -7.426 1 97.12 42 GLN B O 1
ATOM 1682 N N . VAL B 1 43 ? -6.082 -9.664 -8.969 1 98.38 43 VAL B N 1
ATOM 1683 C CA . VAL B 1 43 ? -6.246 -8.289 -9.438 1 98.38 43 VAL B CA 1
ATOM 1684 C C . VAL B 1 43 ? -7.719 -7.891 -9.367 1 98.38 43 VAL B C 1
ATOM 1686 O O . VAL B 1 43 ? -8.594 -8.672 -9.742 1 98.38 43 VAL B O 1
ATOM 1689 N N . TYR B 1 44 ? -7.977 -6.695 -8.906 1 98.5 44 TYR B N 1
ATOM 1690 C CA . TYR B 1 44 ? -9.359 -6.266 -8.742 1 98.5 44 TYR B CA 1
ATOM 1691 C C . TYR B 1 44 ? -9.562 -4.859 -9.289 1 98.5 44 TYR B C 1
ATOM 1693 O O . TYR B 1 44 ? -8.594 -4.145 -9.547 1 98.5 44 TYR B O 1
ATOM 1701 N N . CYS B 1 45 ? -10.789 -4.57 -9.547 1 98.88 45 CYS B N 1
ATOM 1702 C CA . CYS B 1 45 ? -11.219 -3.205 -9.828 1 98.88 45 CYS B CA 1
ATOM 1703 C C . CYS B 1 45 ? -11.617 -2.49 -8.539 1 98.88 45 CYS B C 1
ATOM 1705 O O . CYS B 1 45 ? -12.57 -2.895 -7.871 1 98.88 45 CYS B O 1
ATOM 1707 N N . ASP B 1 46 ? -10.852 -1.505 -8.25 1 97.94 46 ASP B N 1
ATOM 1708 C CA . ASP B 1 46 ? -11.188 -0.658 -7.113 1 97.94 46 ASP B CA 1
ATOM 1709 C C . ASP B 1 46 ? -12.328 0.298 -7.461 1 97.94 46 ASP B C 1
ATOM 1711 O O . ASP B 1 46 ? -12.086 1.44 -7.859 1 97.94 46 ASP B O 1
ATOM 1715 N N . THR B 1 47 ? -13.5 -0.161 -7.172 1 98.12 47 THR B N 1
ATOM 1716 C CA . THR B 1 47 ? -14.695 0.552 -7.621 1 98.12 47 THR B CA 1
ATOM 1717 C C . THR B 1 47 ? -14.945 1.782 -6.754 1 98.12 47 THR B C 1
ATOM 1719 O O . THR B 1 47 ? -15.734 2.658 -7.125 1 98.12 47 THR B O 1
ATOM 1722 N N . CYS B 1 48 ? -14.305 1.877 -5.648 1 95.81 48 CYS B N 1
ATOM 1723 C CA . CYS B 1 48 ? -14.5 3.018 -4.762 1 95.81 48 CYS B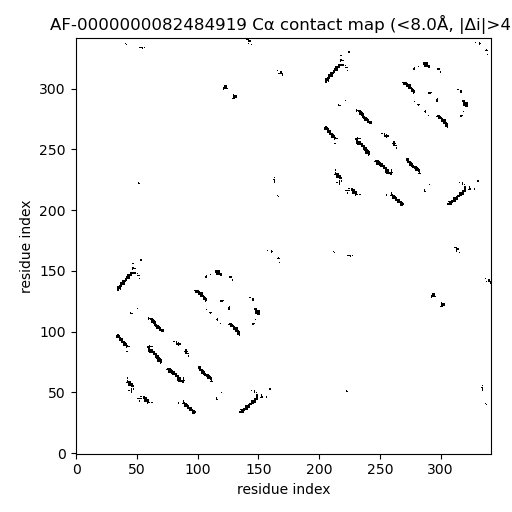 CA 1
ATOM 1724 C C . CYS B 1 48 ? -13.273 3.922 -4.762 1 95.81 48 CYS B C 1
ATOM 1726 O O . CYS B 1 48 ? -13.242 4.938 -4.062 1 95.81 48 CYS B O 1
ATOM 1728 N N . ARG B 1 49 ? -12.273 3.547 -5.473 1 94.62 49 ARG B N 1
ATOM 1729 C CA . ARG B 1 49 ? -11.023 4.293 -5.535 1 94.62 49 ARG B CA 1
ATOM 1730 C C . ARG B 1 49 ? -10.438 4.512 -4.145 1 94.62 49 ARG B C 1
ATOM 1732 O O . ARG B 1 49 ? -9.992 5.613 -3.818 1 94.62 49 ARG B O 1
ATOM 1739 N N . ALA B 1 50 ? -10.531 3.441 -3.379 1 93.12 50 ALA B N 1
ATOM 1740 C CA . ALA B 1 50 ? -10.125 3.482 -1.978 1 93.12 50 ALA B CA 1
ATOM 1741 C C . ALA B 1 50 ? -8.656 3.104 -1.819 1 93.12 50 ALA B C 1
ATOM 1743 O O . ALA B 1 50 ? -8.055 3.352 -0.773 1 93.12 50 ALA B O 1
ATOM 1744 N N . ARG B 1 51 ? -7.984 2.43 -2.818 1 93.38 51 ARG B N 1
ATOM 1745 C CA . ARG B 1 51 ? -6.621 1.912 -2.801 1 93.38 51 ARG B CA 1
ATOM 1746 C C . ARG B 1 51 ? -6.523 0.649 -1.952 1 93.38 51 ARG B C 1
ATOM 1748 O O . ARG B 1 51 ? -5.43 0.219 -1.592 1 93.38 51 ARG B O 1
ATOM 1755 N N . PHE B 1 52 ? -7.629 0.099 -1.625 1 93.88 52 PHE B N 1
ATOM 1756 C CA . PHE B 1 52 ? -7.723 -1.197 -0.965 1 93.88 52 PHE B CA 1
ATOM 1757 C C . PHE B 1 52 ? -9.016 -1.905 -1.346 1 93.88 52 PHE B C 1
ATOM 1759 O O . PHE B 1 52 ? -9.93 -1.286 -1.896 1 93.88 52 PHE B O 1
ATOM 1766 N N . ILE B 1 53 ? -9.039 -3.143 -1.055 1 95.56 53 ILE B N 1
ATOM 1767 C CA . ILE B 1 53 ? -10.188 -3.963 -1.428 1 95.56 53 ILE B CA 1
ATOM 1768 C C . ILE B 1 53 ? -11.367 -3.637 -0.522 1 95.56 53 ILE B C 1
ATOM 1770 O O . ILE B 1 53 ? -11.203 -3.469 0.688 1 95.56 53 ILE B O 1
ATOM 1774 N N . THR B 1 54 ? -12.57 -3.461 -1.089 1 95.44 54 THR B N 1
ATOM 1775 C CA . THR B 1 54 ? -13.828 -3.27 -0.372 1 95.44 54 THR B CA 1
ATOM 1776 C C . THR B 1 54 ? -14.867 -4.297 -0.812 1 95.44 54 THR B C 1
ATOM 1778 O O . THR B 1 54 ? -14.609 -5.098 -1.713 1 95.44 54 THR B O 1
ATOM 1781 N N . GLU B 1 55 ? -16.016 -4.254 -0.139 1 94.44 55 GLU B N 1
ATOM 1782 C CA . GLU B 1 55 ? -17.078 -5.191 -0.473 1 94.44 55 GLU B CA 1
ATOM 1783 C C . GLU B 1 55 ? -17.625 -4.93 -1.874 1 94.44 55 GLU B C 1
ATOM 1785 O O . GLU B 1 55 ? -18.328 -5.77 -2.438 1 94.44 55 GLU B O 1
ATOM 1790 N N . PHE B 1 56 ? -17.25 -3.787 -2.494 1 96.94 56 PHE B N 1
ATOM 1791 C CA . PHE B 1 56 ? -17.766 -3.457 -3.82 1 96.94 56 PHE B CA 1
ATOM 1792 C C . PHE B 1 56 ? -16.703 -3.715 -4.887 1 96.94 56 PHE B C 1
ATOM 1794 O O . PHE B 1 56 ? -16.953 -3.531 -6.078 1 96.94 56 PHE B O 1
ATOM 1801 N N . SER B 1 57 ? -15.523 -4.16 -4.461 1 97.69 57 SER B N 1
ATOM 1802 C CA . SER B 1 57 ? -14.477 -4.473 -5.434 1 97.69 57 SER B CA 1
ATOM 1803 C C . SER B 1 57 ? -14.875 -5.652 -6.312 1 97.69 57 SER B C 1
ATOM 1805 O O . SER B 1 57 ? -15.625 -6.527 -5.883 1 97.69 57 SER B O 1
ATOM 1807 N N . GLU B 1 58 ? -14.383 -5.629 -7.539 1 98 58 GLU B N 1
ATOM 1808 C CA . GLU B 1 58 ? -14.633 -6.695 -8.5 1 98 58 GLU B CA 1
ATOM 1809 C C . GLU B 1 58 ? -13.328 -7.246 -9.062 1 98 58 GLU B C 1
ATOM 1811 O O . GLU B 1 58 ? -12.531 -6.5 -9.633 1 98 58 GLU B O 1
ATOM 1816 N N . PHE B 1 59 ? -13.188 -8.562 -8.977 1 98.25 59 PHE B N 1
ATOM 1817 C CA . PHE B 1 59 ? -11.977 -9.164 -9.523 1 98.25 59 PHE B CA 1
ATOM 1818 C C . PHE B 1 59 ? -11.992 -9.117 -11.047 1 98.25 59 PHE B C 1
ATOM 1820 O O . PHE B 1 59 ? -13.055 -9.258 -11.664 1 98.25 59 PHE B O 1
ATOM 1827 N N . ILE B 1 60 ? -10.875 -8.875 -11.641 1 98.75 60 ILE B N 1
ATOM 1828 C CA . ILE B 1 60 ? -10.773 -8.648 -13.078 1 98.75 60 ILE B CA 1
ATOM 1829 C C . ILE B 1 60 ? -10.078 -9.836 -13.742 1 98.75 60 ILE B C 1
ATOM 1831 O O . ILE B 1 60 ? -8.867 -10.016 -13.586 1 98.75 60 ILE B O 1
ATOM 1835 N N . PRO B 1 61 ? -10.82 -10.672 -14.523 1 98.44 61 PRO B N 1
ATOM 1836 C CA . PRO B 1 61 ? -10.133 -11.609 -15.406 1 98.44 61 PRO B CA 1
ATOM 1837 C C . PRO B 1 61 ? -9.438 -10.922 -16.578 1 98.44 61 PRO B C 1
ATOM 1839 O O . PRO B 1 61 ? -9.914 -9.883 -17.062 1 98.44 61 PRO B O 1
ATOM 1842 N N . GLY B 1 62 ? -8.305 -11.406 -16.969 1 98.62 62 GLY B N 1
ATOM 1843 C CA . GLY B 1 62 ? -7.609 -10.914 -18.156 1 98.62 62 GLY B CA 1
ATOM 1844 C C . GLY B 1 62 ? -6.707 -9.734 -17.859 1 98.62 62 GLY B C 1
ATOM 1845 O O . GLY B 1 62 ? -6.285 -9.031 -18.781 1 98.62 62 GLY B O 1
ATOM 1846 N N . ALA B 1 63 ? -6.52 -9.461 -16.641 1 98.81 63 ALA B N 1
ATOM 1847 C CA . ALA B 1 63 ? -5.582 -8.398 -16.297 1 98.81 63 ALA B CA 1
ATOM 1848 C C . ALA B 1 63 ? -4.141 -8.883 -16.375 1 98.81 63 ALA B C 1
ATOM 1850 O O . ALA B 1 63 ? -3.834 -10.008 -15.984 1 98.81 63 ALA B O 1
ATOM 1851 N N . GLY B 1 64 ? -3.223 -8 -16.828 1 98.69 64 GLY B N 1
ATOM 1852 C CA . GLY B 1 64 ? -1.808 -8.32 -16.922 1 98.69 64 GLY B CA 1
ATOM 1853 C C . GLY B 1 64 ? -1.004 -7.863 -15.727 1 98.69 64 GLY B C 1
ATOM 1854 O O . GLY B 1 64 ? -1.208 -6.758 -15.219 1 98.69 64 GLY B O 1
ATOM 1855 N N . VAL B 1 65 ? -0.134 -8.742 -15.305 1 98.62 65 VAL B N 1
ATOM 1856 C CA . VAL B 1 65 ? 0.807 -8.422 -14.234 1 98.62 65 VAL B CA 1
ATOM 1857 C C . VAL B 1 65 ? 2.219 -8.828 -14.648 1 98.62 65 VAL B C 1
ATOM 1859 O O . VAL B 1 65 ? 2.396 -9.711 -15.5 1 98.62 65 VAL B O 1
ATOM 1862 N N . ARG B 1 66 ? 3.168 -8.164 -14.047 1 98.38 66 ARG B N 1
ATOM 1863 C CA . ARG B 1 66 ? 4.566 -8.477 -14.32 1 98.38 66 ARG B CA 1
ATOM 1864 C C . ARG B 1 66 ? 5.312 -8.828 -13.039 1 98.38 66 ARG B C 1
ATOM 1866 O O . ARG B 1 66 ? 5.234 -8.094 -12.047 1 98.38 66 ARG B O 1
ATOM 1873 N N . LEU B 1 67 ? 5.953 -9.992 -13.078 1 96.38 67 LEU B N 1
ATOM 1874 C CA . LEU B 1 67 ? 6.891 -10.391 -12.039 1 96.38 67 LEU B CA 1
ATOM 1875 C C . LEU B 1 67 ? 8.328 -10.141 -12.477 1 96.38 67 LEU B C 1
ATOM 1877 O O . LEU B 1 67 ? 8.75 -10.609 -13.539 1 96.38 67 LEU B O 1
ATOM 1881 N N . GLN B 1 68 ? 9.008 -9.383 -11.656 1 95.81 68 GLN B N 1
ATOM 1882 C CA . GLN B 1 68 ? 10.414 -9.102 -11.938 1 95.81 68 GLN B CA 1
ATOM 1883 C C . GLN B 1 68 ? 11.273 -9.312 -10.695 1 95.81 68 GLN B C 1
ATOM 1885 O O . GLN B 1 68 ? 10.93 -8.844 -9.609 1 95.81 68 GLN B O 1
ATOM 1890 N N . CYS B 1 69 ? 12.367 -10 -10.891 1 92.88 69 CYS B N 1
ATOM 1891 C CA . CYS B 1 69 ? 13.305 -10.227 -9.797 1 92.88 69 CYS B CA 1
ATOM 1892 C C . CYS B 1 69 ? 14.68 -9.664 -10.133 1 92.88 69 CYS B C 1
ATOM 1894 O O . CYS B 1 69 ? 15.094 -9.688 -11.297 1 92.88 69 CYS B O 1
ATOM 1896 N N . LYS B 1 70 ? 15.258 -9.195 -9.109 1 92.88 70 LYS B N 1
ATOM 1897 C CA . LYS B 1 70 ? 16.594 -8.633 -9.242 1 92.88 70 LYS B CA 1
ATOM 1898 C C . LYS B 1 70 ? 17.562 -9.258 -8.234 1 92.88 70 LYS B C 1
ATOM 1900 O O . LYS B 1 70 ? 17.141 -9.664 -7.145 1 92.88 70 LYS B O 1
ATOM 1905 N N . ASP B 1 71 ? 18.812 -9.273 -8.695 1 88.38 71 ASP B N 1
ATOM 1906 C CA . ASP B 1 71 ? 19.875 -9.719 -7.797 1 88.38 71 ASP B CA 1
ATOM 1907 C C . ASP B 1 71 ? 20.094 -8.711 -6.672 1 88.38 71 ASP B C 1
ATOM 1909 O O . ASP B 1 71 ? 20.172 -7.508 -6.918 1 88.38 71 ASP B O 1
ATOM 1913 N N . GLY B 1 72 ? 20.203 -9.203 -5.457 1 83.75 72 GLY B N 1
ATOM 1914 C CA . GLY B 1 72 ? 20.375 -8.344 -4.297 1 83.75 72 GLY B CA 1
ATOM 1915 C C . GLY B 1 72 ? 21.719 -7.645 -4.266 1 83.75 72 GLY B C 1
ATOM 1916 O O . GLY B 1 72 ? 21.859 -6.586 -3.65 1 83.75 72 GLY B O 1
ATOM 1917 N N . GLU B 1 73 ? 22.672 -8.18 -4.91 1 83.25 73 GLU B N 1
ATOM 1918 C CA . GLU B 1 73 ? 24.031 -7.656 -4.852 1 83.25 73 GLU B CA 1
ATOM 1919 C C . GLU B 1 73 ? 24.266 -6.594 -5.922 1 83.25 73 GLU B C 1
ATOM 1921 O O . GLU B 1 73 ? 24.797 -5.52 -5.633 1 83.25 73 GLU B O 1
ATOM 1926 N N . ASN B 1 74 ? 23.875 -6.828 -7.09 1 86.5 74 ASN B N 1
ATOM 1927 C CA . ASN B 1 74 ? 24.234 -5.91 -8.164 1 86.5 74 ASN B CA 1
ATOM 1928 C C . ASN B 1 74 ? 23 -5.246 -8.781 1 86.5 74 ASN B C 1
ATOM 1930 O O . ASN B 1 74 ? 23.125 -4.367 -9.633 1 86.5 74 ASN B O 1
ATOM 1934 N N . GLY B 1 75 ? 21.828 -5.699 -8.453 1 87.88 75 GLY B N 1
ATOM 1935 C CA . GLY B 1 75 ? 20.609 -5.043 -8.898 1 87.88 75 GLY B CA 1
ATOM 1936 C C . GLY B 1 75 ? 20.188 -5.441 -10.297 1 87.88 75 GLY B C 1
ATOM 1937 O O . GLY B 1 75 ? 19.219 -4.906 -10.836 1 87.88 75 GLY B O 1
ATOM 1938 N N . LYS B 1 76 ? 20.859 -6.336 -10.852 1 91.56 76 LYS B N 1
ATOM 1939 C CA . LYS B 1 76 ? 20.516 -6.766 -12.203 1 91.56 76 LYS B CA 1
ATOM 1940 C C . LYS B 1 76 ? 19.234 -7.602 -12.203 1 91.56 76 LYS B C 1
ATOM 1942 O O . LYS B 1 76 ? 19.031 -8.445 -11.328 1 91.56 76 LYS B O 1
ATOM 1947 N N . ILE B 1 77 ? 18.469 -7.355 -13.297 1 93.06 77 ILE B N 1
ATOM 1948 C CA . ILE B 1 77 ? 17.25 -8.141 -13.453 1 93.06 77 ILE B CA 1
ATOM 1949 C C . ILE B 1 77 ? 17.609 -9.586 -13.805 1 93.06 77 ILE B C 1
ATOM 1951 O O . ILE B 1 77 ? 18.328 -9.828 -14.781 1 93.06 77 ILE B O 1
ATOM 1955 N N . THR B 1 78 ? 17.062 -10.523 -13.023 1 89.62 78 THR B N 1
ATOM 1956 C CA . THR B 1 78 ? 17.406 -11.922 -13.227 1 89.62 78 THR B CA 1
ATOM 1957 C C . THR B 1 78 ? 16.219 -12.695 -13.781 1 89.62 78 THR B C 1
ATOM 1959 O O . THR B 1 78 ? 16.391 -13.773 -14.367 1 89.62 78 THR B O 1
ATOM 1962 N N . PHE B 1 79 ? 15.133 -12.219 -13.523 1 90.75 79 PHE B N 1
ATOM 1963 C CA . PHE B 1 79 ? 13.938 -12.93 -13.945 1 90.75 79 PHE B CA 1
ATOM 1964 C C . PHE B 1 79 ? 12.805 -11.961 -14.242 1 90.75 79 PHE B C 1
ATOM 1966 O O . PHE B 1 79 ? 12.617 -10.977 -13.523 1 90.75 79 PHE B O 1
ATOM 1973 N N . THR B 1 80 ? 12.125 -12.086 -15.398 1 94.12 80 THR B N 1
ATOM 1974 C CA . THR B 1 80 ? 10.914 -11.359 -15.742 1 94.12 80 THR B CA 1
ATOM 1975 C C . THR B 1 80 ? 9.859 -12.297 -16.312 1 94.12 80 THR B C 1
ATOM 1977 O O . THR B 1 80 ? 10.164 -13.125 -17.172 1 94.12 80 THR B O 1
ATOM 1980 N N . GLU B 1 81 ? 8.727 -12.18 -15.859 1 94.62 81 GLU B N 1
ATOM 1981 C CA . GLU B 1 81 ? 7.598 -12.945 -16.375 1 94.62 81 GLU B CA 1
ATOM 1982 C C . GLU B 1 81 ? 6.32 -12.117 -16.375 1 94.62 81 GLU B C 1
ATOM 1984 O O . GLU B 1 81 ? 6.086 -11.328 -15.453 1 94.62 81 GLU B O 1
ATOM 1989 N N . VAL B 1 82 ? 5.547 -12.258 -17.453 1 97.31 82 VAL B N 1
ATOM 1990 C CA . VAL B 1 82 ? 4.238 -11.617 -17.531 1 97.31 82 VAL B CA 1
ATOM 1991 C C . VAL B 1 82 ? 3.139 -12.664 -17.375 1 97.31 82 VAL B C 1
ATOM 1993 O O . VAL B 1 82 ? 3.219 -13.742 -17.969 1 97.31 82 VAL B O 1
ATOM 1996 N N . GLY B 1 83 ? 2.244 -12.375 -16.5 1 97.56 83 GLY B N 1
ATOM 1997 C CA . GLY B 1 83 ? 1.09 -13.234 -16.312 1 97.56 83 GLY B CA 1
ATOM 1998 C C . GLY B 1 83 ? -0.231 -12.508 -16.5 1 97.56 83 GLY B C 1
ATOM 1999 O O . GLY B 1 83 ? -0.276 -11.281 -16.484 1 97.56 83 GLY B O 1
ATOM 2000 N N . TYR B 1 84 ? -1.3 -13.344 -16.75 1 98.44 84 TYR B N 1
ATOM 2001 C CA . TYR B 1 84 ? -2.646 -12.805 -16.906 1 98.44 84 TYR B CA 1
ATOM 2002 C C . TYR B 1 84 ? -3.621 -13.5 -15.961 1 98.44 84 TYR B C 1
ATOM 2004 O O . TYR B 1 84 ? -3.541 -14.719 -15.766 1 98.44 84 TYR B O 1
ATOM 2012 N N . THR B 1 85 ? -4.48 -12.688 -15.445 1 98.38 85 THR B N 1
ATOM 2013 C CA . THR B 1 85 ? -5.445 -13.258 -14.516 1 98.38 85 THR B CA 1
ATOM 2014 C C . THR B 1 85 ? -6.512 -14.055 -15.266 1 98.38 85 THR B C 1
ATOM 2016 O O . THR B 1 85 ? -6.797 -13.773 -16.438 1 98.38 85 THR B O 1
ATOM 2019 N N . ARG B 1 86 ? -6.984 -15 -14.617 1 97 86 ARG B N 1
ATOM 2020 C CA . ARG B 1 86 ? -8.117 -15.789 -15.094 1 97 86 ARG B CA 1
ATOM 2021 C C . ARG B 1 86 ? -9.359 -15.516 -14.25 1 97 86 ARG B C 1
ATOM 2023 O O . ARG B 1 86 ? -9.555 -14.398 -13.766 1 97 86 ARG B O 1
ATOM 2030 N N . ALA B 1 87 ? -10.18 -16.578 -14.031 1 94.44 87 ALA B N 1
ATOM 2031 C CA . ALA B 1 87 ? -11.398 -16.438 -13.242 1 94.44 87 ALA B CA 1
ATOM 2032 C C . ALA B 1 87 ? -11.086 -15.93 -11.844 1 94.44 87 ALA B C 1
ATOM 2034 O O . ALA B 1 87 ? -10.055 -16.266 -11.266 1 94.44 87 ALA B O 1
ATOM 2035 N N . GLU B 1 88 ? -11.93 -15.086 -11.266 1 93.5 88 GLU B N 1
ATOM 2036 C CA . GLU B 1 88 ? -11.82 -14.547 -9.914 1 93.5 88 GLU B CA 1
ATOM 2037 C C . GLU B 1 88 ? -10.633 -13.609 -9.789 1 93.5 88 GLU B C 1
ATOM 2039 O O . GLU B 1 88 ? -10.141 -13.359 -8.68 1 93.5 88 GLU B O 1
ATOM 2044 N N . GLY B 1 89 ? -10.047 -13.234 -11.016 1 97.69 89 GLY B N 1
ATOM 2045 C CA . GLY B 1 89 ? -8.938 -12.297 -11.016 1 97.69 89 GLY B CA 1
ATOM 2046 C C . GLY B 1 89 ? -7.633 -12.914 -10.547 1 97.69 89 GLY B C 1
ATOM 2047 O O . GLY B 1 89 ? -6.73 -12.203 -10.102 1 97.69 89 GLY B O 1
ATOM 2048 N N . LEU B 1 90 ? -7.559 -14.273 -10.633 1 96.06 90 LEU B N 1
ATOM 2049 C CA . LEU B 1 90 ? -6.414 -14.992 -10.078 1 96.06 90 LEU B CA 1
ATOM 2050 C C . LEU B 1 90 ? -5.32 -15.148 -11.133 1 96.06 90 LEU B C 1
ATOM 2052 O O . LEU B 1 90 ? -5.605 -15.469 -12.289 1 96.06 90 LEU B O 1
ATOM 2056 N N . TYR B 1 91 ? -4.125 -14.906 -10.727 1 96.56 91 TYR B N 1
ATOM 2057 C CA . TYR B 1 91 ? -2.971 -15.297 -11.531 1 96.56 91 TYR B CA 1
ATOM 2058 C C . TYR B 1 91 ? -2.059 -16.234 -10.75 1 96.56 91 TYR B C 1
ATOM 2060 O O . TYR B 1 91 ? -2.102 -16.281 -9.523 1 96.56 91 TYR B O 1
ATOM 2068 N N . SER B 1 92 ? -1.338 -17 -11.438 1 93.19 92 SER B N 1
ATOM 2069 C CA . SER B 1 92 ? -0.331 -17.922 -10.914 1 93.19 92 SER B CA 1
ATOM 2070 C C . SER B 1 92 ? 0.881 -18 -11.836 1 93.19 92 SER B C 1
ATOM 2072 O O . SER B 1 92 ? 0.739 -18.234 -13.039 1 93.19 92 SER B O 1
ATOM 2074 N N . MET B 1 93 ? 1.959 -17.75 -11.25 1 92.25 93 MET B N 1
ATOM 2075 C CA . MET B 1 93 ? 3.193 -17.766 -12.023 1 92.25 93 MET B CA 1
ATOM 2076 C C . MET B 1 93 ? 4.238 -18.672 -11.383 1 92.25 93 MET B C 1
ATOM 2078 O O . MET B 1 93 ? 4.281 -18.797 -10.156 1 92.25 93 MET B O 1
ATOM 2082 N N . LEU B 1 94 ? 4.996 -19.266 -12.25 1 86.75 94 LEU B N 1
ATOM 2083 C CA . LEU B 1 94 ? 6.008 -20.219 -11.805 1 86.75 94 LEU B CA 1
ATOM 2084 C C . LEU B 1 94 ? 7.41 -19.688 -12.07 1 86.75 94 LEU B C 1
ATOM 2086 O O . LEU B 1 94 ? 7.699 -19.219 -13.172 1 86.75 94 LEU B O 1
ATOM 2090 N N . ILE B 1 95 ? 8.117 -19.609 -11 1 83.44 95 ILE B N 1
ATOM 2091 C CA . ILE B 1 95 ? 9.539 -19.344 -11.141 1 83.44 95 ILE B CA 1
ATOM 2092 C C . ILE B 1 95 ? 10.328 -20.641 -11.047 1 83.44 95 ILE B C 1
ATOM 2094 O O . ILE B 1 95 ? 10.359 -21.281 -9.992 1 83.44 95 ILE B O 1
ATOM 2098 N N . GLU B 1 96 ? 10.945 -21.188 -12.148 1 77.75 96 GLU B N 1
ATOM 2099 C CA . GLU B 1 96 ? 11.656 -22.453 -12.234 1 77.75 96 GLU B CA 1
ATOM 2100 C C . GLU B 1 96 ? 13.164 -22.25 -12.172 1 77.75 96 GLU B C 1
ATOM 2102 O O . GLU B 1 96 ? 13.875 -22.562 -13.125 1 77.75 96 GLU B O 1
ATOM 2107 N N . ARG B 1 97 ? 13.594 -21.562 -11.258 1 71.38 97 ARG B N 1
ATOM 2108 C CA . ARG B 1 97 ? 15.047 -21.422 -11.164 1 71.38 97 ARG B CA 1
ATOM 2109 C C . ARG B 1 97 ? 15.492 -21.375 -9.711 1 71.38 97 ARG B C 1
ATOM 2111 O O . ARG B 1 97 ? 14.68 -21.125 -8.812 1 71.38 97 ARG B O 1
ATOM 2118 N N . ASP B 1 98 ? 16.719 -21.891 -9.539 1 61.53 98 ASP B N 1
ATOM 2119 C CA . ASP B 1 98 ? 17.312 -21.75 -8.219 1 61.53 98 ASP B CA 1
ATOM 2120 C C . ASP B 1 98 ? 17.609 -20.281 -7.914 1 61.53 98 ASP B C 1
ATOM 2122 O O . ASP B 1 98 ? 18.281 -19.594 -8.695 1 61.53 98 ASP B O 1
ATOM 2126 N N . HIS B 1 99 ? 16.672 -19.656 -7.363 1 60.75 99 HIS B N 1
ATOM 2127 C CA . HIS B 1 99 ? 16.953 -18.266 -7.047 1 60.75 99 HIS B CA 1
ATOM 2128 C C . HIS B 1 99 ? 17.391 -18.109 -5.59 1 60.75 99 HIS B C 1
ATOM 2130 O O . HIS B 1 99 ? 16.75 -18.656 -4.691 1 60.75 99 HIS B O 1
ATOM 2136 N N . LYS B 1 100 ? 18.672 -17.938 -5.336 1 64.94 100 LYS B N 1
ATOM 2137 C CA . LYS B 1 100 ? 19.031 -17.578 -3.969 1 64.94 100 LYS B CA 1
ATOM 2138 C C . LYS B 1 100 ? 18.859 -16.078 -3.723 1 64.94 100 LYS B C 1
ATOM 2140 O O . LYS B 1 100 ? 19.422 -15.258 -4.461 1 64.94 100 LYS B O 1
ATOM 2145 N N . LYS B 1 101 ? 18.172 -15.688 -2.695 1 77.5 101 LYS B N 1
ATOM 2146 C CA . LYS B 1 101 ? 17.922 -14.383 -2.1 1 77.5 101 LYS B CA 1
ATOM 2147 C C . LYS B 1 101 ? 17.688 -13.32 -3.176 1 77.5 101 LYS B C 1
ATOM 2149 O O . LYS B 1 101 ? 18.516 -12.43 -3.359 1 77.5 101 LYS B O 1
ATOM 2154 N N . GLU B 1 102 ? 16.703 -13.367 -3.92 1 87.19 102 GLU B N 1
ATOM 2155 C CA . GLU B 1 102 ? 16.344 -12.375 -4.926 1 87.19 102 GLU B CA 1
ATOM 2156 C C . GLU B 1 102 ? 15.219 -11.469 -4.422 1 87.19 102 GLU B C 1
ATOM 2158 O O . GLU B 1 102 ? 14.375 -11.898 -3.631 1 87.19 102 GLU B O 1
ATOM 2163 N N . PHE B 1 103 ? 15.328 -10.234 -4.926 1 92.12 103 PHE B N 1
ATOM 2164 C CA . PHE B 1 103 ? 14.305 -9.242 -4.621 1 92.12 103 PHE B CA 1
ATOM 2165 C C . PHE B 1 103 ? 13.297 -9.133 -5.762 1 92.12 103 PHE B C 1
ATOM 2167 O O . PHE B 1 103 ? 13.641 -8.703 -6.863 1 92.12 103 PHE B O 1
ATOM 2174 N N . CYS B 1 104 ? 12.109 -9.484 -5.43 1 93.19 104 CYS B N 1
ATOM 2175 C CA . CYS B 1 104 ? 11.109 -9.602 -6.484 1 93.19 104 CYS B CA 1
ATOM 2176 C C . CYS B 1 104 ? 9.969 -8.609 -6.27 1 93.19 104 CYS B C 1
ATOM 2178 O O . CYS B 1 104 ? 9.75 -8.148 -5.152 1 93.19 104 CYS B O 1
ATOM 2180 N N . GLU B 1 105 ? 9.359 -8.312 -7.387 1 95.5 105 GLU B N 1
ATOM 2181 C CA . GLU B 1 105 ? 8.25 -7.363 -7.359 1 95.5 105 GLU B CA 1
ATOM 2182 C C . GLU B 1 105 ? 7.172 -7.754 -8.367 1 95.5 105 GLU B C 1
ATOM 2184 O O . GLU B 1 105 ? 7.48 -8.211 -9.469 1 95.5 105 GLU B O 1
ATOM 2189 N N . ILE B 1 106 ? 5.938 -7.59 -7.922 1 96.81 106 ILE B N 1
ATOM 2190 C CA . ILE B 1 106 ? 4.801 -7.742 -8.82 1 96.81 106 ILE B CA 1
ATOM 2191 C C . ILE B 1 106 ? 4.176 -6.375 -9.102 1 96.81 106 ILE B C 1
ATOM 2193 O O . ILE B 1 106 ? 3.934 -5.598 -8.172 1 96.81 106 ILE B O 1
ATOM 2197 N N . THR B 1 107 ? 3.904 -6.043 -10.406 1 98.31 107 THR B N 1
ATOM 2198 C CA . THR B 1 107 ? 3.297 -4.773 -10.789 1 98.31 107 THR B CA 1
ATOM 2199 C C . THR B 1 107 ? 2.129 -5 -11.75 1 98.31 107 THR B C 1
ATOM 2201 O O . THR B 1 107 ? 2.057 -6.031 -12.414 1 98.31 107 THR B O 1
ATOM 2204 N N . LEU B 1 108 ? 1.244 -4.012 -11.734 1 98.75 108 LEU B N 1
ATOM 2205 C CA . LEU B 1 108 ? 0.148 -4.012 -12.695 1 98.75 108 LEU B CA 1
ATOM 2206 C C . LEU B 1 108 ? 0.643 -3.615 -14.086 1 98.75 108 LEU B C 1
ATOM 2208 O O . LEU B 1 108 ? 1.467 -2.709 -14.219 1 98.75 108 LEU B O 1
ATOM 2212 N N . LEU B 1 109 ? 0.112 -4.301 -15.102 1 98.56 109 LEU B N 1
ATOM 2213 C CA . LEU B 1 109 ? 0.465 -3.955 -16.469 1 98.56 109 LEU B CA 1
ATOM 2214 C C . LEU B 1 109 ? -0.744 -3.404 -17.219 1 98.56 109 LEU B C 1
ATOM 2216 O O . LEU B 1 109 ? -0.659 -2.352 -17.859 1 98.56 109 LEU B O 1
ATOM 2220 N N . SER B 1 110 ? -1.784 -4.191 -17.203 1 98.62 110 SER B N 1
ATOM 2221 C CA . SER B 1 110 ? -2.953 -3.805 -17.984 1 98.62 110 SER B CA 1
ATOM 2222 C C . SER B 1 110 ? -4.234 -4.387 -17.391 1 98.62 110 SER B C 1
ATOM 2224 O O . SER B 1 110 ? -4.195 -5.398 -16.688 1 98.62 110 SER B O 1
ATOM 2226 N N . SER B 1 111 ? -5.285 -3.695 -17.688 1 98.75 111 SER B N 1
ATOM 2227 C CA . SER B 1 111 ? -6.609 -4.176 -17.312 1 98.75 111 SER B CA 1
ATOM 2228 C C . SER B 1 111 ? -7.438 -4.547 -18.531 1 98.75 111 SER B C 1
ATOM 2230 O O . SER B 1 111 ? -7.348 -3.895 -19.578 1 98.75 111 SER B O 1
ATOM 2232 N N . SER B 1 112 ? -8.211 -5.609 -18.422 1 98.56 112 SER B N 1
ATOM 2233 C CA . SER B 1 112 ? -9.117 -5.996 -19.5 1 98.56 112 SER B CA 1
ATOM 2234 C C . SER B 1 112 ? -10.391 -5.164 -19.469 1 98.56 112 SER B C 1
ATOM 2236 O O . SER B 1 112 ? -11.188 -5.199 -20.406 1 98.56 112 SER B O 1
ATOM 2238 N N . ARG B 1 113 ? -10.594 -4.43 -18.406 1 98.25 113 ARG B N 1
ATOM 2239 C CA . ARG B 1 113 ? -11.773 -3.582 -18.25 1 98.25 113 ARG B CA 1
ATOM 2240 C C . ARG B 1 113 ? -11.453 -2.127 -18.578 1 98.25 113 ARG B C 1
ATOM 2242 O O . ARG B 1 113 ? -10.703 -1.473 -17.844 1 98.25 113 ARG B O 1
ATOM 2249 N N . LYS B 1 114 ? -12.117 -1.631 -19.531 1 98 114 LYS B N 1
ATOM 2250 C CA . LYS B 1 114 ? -11.844 -0.276 -20 1 98 114 LYS B CA 1
ATOM 2251 C C . LYS B 1 114 ? -12.312 0.763 -18.984 1 98 114 LYS B C 1
ATOM 2253 O O . LYS B 1 114 ? -11.75 1.855 -18.906 1 98 114 LYS B O 1
ATOM 2258 N N . ASP B 1 115 ? -13.32 0.442 -18.25 1 98.44 115 ASP B N 1
ATOM 2259 C CA . ASP B 1 115 ? -13.836 1.392 -17.266 1 98.44 115 ASP B CA 1
ATOM 2260 C C . ASP B 1 115 ? -13.047 1.324 -15.969 1 98.44 115 ASP B C 1
ATOM 2262 O O . ASP B 1 115 ? -13.32 2.068 -15.023 1 98.44 115 ASP B O 1
ATOM 2266 N N . CYS B 1 116 ? -12.07 0.423 -15.945 1 98.81 116 CYS B N 1
ATOM 2267 C CA . CYS B 1 116 ? -11.273 0.222 -14.742 1 98.81 116 CYS B CA 1
ATOM 2268 C C . CYS B 1 116 ? -9.836 -0.143 -15.094 1 98.81 116 CYS B C 1
ATOM 2270 O O . CYS B 1 116 ? -9.422 -1.294 -14.938 1 98.81 116 CYS B O 1
ATOM 2272 N N . ASP B 1 117 ? -9.07 0.839 -15.445 1 98.75 117 ASP B N 1
ATOM 2273 C CA . ASP B 1 117 ? -7.742 0.539 -15.961 1 98.75 117 ASP B CA 1
ATOM 2274 C C . ASP B 1 117 ? -6.734 1.603 -15.531 1 98.75 117 ASP B C 1
ATOM 2276 O O . ASP B 1 117 ? -5.602 1.626 -16.016 1 98.75 117 ASP B O 1
ATOM 2280 N N . GLU B 1 118 ? -7.172 2.471 -14.688 1 98.38 118 GLU B N 1
ATOM 2281 C CA . GLU B 1 118 ? -6.25 3.484 -14.18 1 98.38 118 GLU B CA 1
ATOM 2282 C C . GLU B 1 118 ? -5.371 2.924 -13.062 1 98.38 118 GLU B C 1
ATOM 2284 O O . GLU B 1 118 ? -5.879 2.359 -12.094 1 98.38 118 GLU B O 1
ATOM 2289 N N . ILE B 1 119 ? -4.039 3.049 -13.188 1 98.19 119 ILE B N 1
ATOM 2290 C CA . ILE B 1 119 ? -3.119 2.637 -12.133 1 98.19 119 ILE B CA 1
ATOM 2291 C C . ILE B 1 119 ? -3.115 3.678 -11.016 1 98.19 119 ILE B C 1
ATOM 2293 O O . ILE B 1 119 ? -2.879 4.863 -11.258 1 98.19 119 ILE B O 1
ATOM 2297 N N . PRO B 1 120 ? -3.402 3.254 -9.82 1 96.44 120 PRO B N 1
ATOM 2298 C CA . PRO B 1 120 ? -3.496 4.199 -8.703 1 96.44 120 PRO B CA 1
ATOM 2299 C C . PRO B 1 120 ? -2.131 4.676 -8.219 1 96.44 120 PRO B C 1
ATOM 2301 O O . PRO B 1 120 ? -1.661 4.246 -7.16 1 96.44 120 PRO B O 1
ATOM 2304 N N . MET B 1 121 ? -1.629 5.648 -8.789 1 93.38 121 MET B N 1
ATOM 2305 C CA . MET B 1 121 ? -0.346 6.211 -8.383 1 93.38 121 MET B CA 1
ATOM 2306 C C . MET B 1 121 ? -0.443 6.828 -6.988 1 93.38 121 MET B C 1
ATOM 2308 O O . MET B 1 121 ? -1.44 7.469 -6.656 1 93.38 121 MET B O 1
ATOM 2312 N N . GLU B 1 122 ? 0.555 6.57 -6.148 1 89.31 122 GLU B N 1
ATOM 2313 C CA . GLU B 1 122 ? 0.746 7.281 -4.887 1 89.31 122 GLU B CA 1
ATOM 2314 C C . GLU B 1 122 ? 1.883 8.297 -4.992 1 89.31 122 GLU B C 1
ATOM 2316 O O . GLU B 1 122 ? 3.051 7.945 -4.809 1 89.31 122 GLU B O 1
ATOM 2321 N N . GLY B 1 123 ? 1.475 9.531 -5.164 1 88.5 123 GLY B N 1
ATOM 2322 C CA . GLY B 1 123 ? 2.502 10.469 -5.59 1 88.5 123 GLY B CA 1
ATOM 2323 C C . GLY B 1 123 ? 3.156 10.078 -6.902 1 88.5 123 GLY B C 1
ATOM 2324 O O . GLY B 1 123 ? 2.498 10.055 -7.945 1 88.5 123 GLY B O 1
ATOM 2325 N N . TRP B 1 124 ? 4.383 9.711 -6.746 1 90.25 124 TRP B N 1
ATOM 2326 C CA . TRP B 1 124 ? 5.141 9.344 -7.938 1 90.25 124 TRP B CA 1
ATOM 2327 C C . TRP B 1 124 ? 5.391 7.836 -7.973 1 90.25 124 TRP B C 1
ATOM 2329 O O . TRP B 1 124 ? 6.078 7.336 -8.867 1 90.25 124 TRP B O 1
ATOM 2339 N N . VAL B 1 125 ? 4.844 7.172 -7.023 1 92.19 125 VAL B N 1
ATOM 2340 C CA . VAL B 1 125 ? 5.148 5.754 -6.863 1 92.19 125 VAL B CA 1
ATOM 2341 C C . VAL B 1 125 ? 4.012 4.91 -7.434 1 92.19 125 VAL B C 1
ATOM 2343 O O . VAL B 1 125 ? 2.846 5.113 -7.09 1 92.19 125 VAL B O 1
ATOM 2346 N N . LYS B 1 126 ? 4.418 3.975 -8.273 1 94.5 126 LYS B N 1
ATOM 2347 C CA . LYS B 1 126 ? 3.49 2.963 -8.773 1 94.5 126 LYS B CA 1
ATOM 2348 C C . LYS B 1 126 ? 3.311 1.838 -7.758 1 94.5 126 LYS B C 1
ATOM 2350 O O . LYS B 1 126 ? 4.289 1.348 -7.188 1 94.5 126 LYS B O 1
ATOM 2355 N N . PRO B 1 127 ? 2.014 1.473 -7.59 1 95.44 127 PRO B N 1
ATOM 2356 C CA . PRO B 1 127 ? 1.798 0.374 -6.648 1 95.44 127 PRO B CA 1
ATOM 2357 C C . PRO B 1 127 ? 2.447 -0.931 -7.102 1 95.44 127 PRO B C 1
ATOM 2359 O O . PRO B 1 127 ? 2.453 -1.239 -8.297 1 95.44 127 PRO B O 1
ATOM 2362 N N . SER B 1 128 ? 3.062 -1.654 -6.184 1 96.56 128 SER B N 1
ATOM 2363 C CA . SER B 1 128 ? 3.67 -2.963 -6.398 1 96.56 128 SER B CA 1
ATOM 2364 C C . SER B 1 128 ? 3.777 -3.744 -5.094 1 96.56 128 SER B C 1
ATOM 2366 O O . SER B 1 128 ? 3.598 -3.182 -4.012 1 96.56 128 SER B O 1
ATOM 2368 N N . VAL B 1 129 ? 3.908 -4.98 -5.219 1 95.25 129 VAL B N 1
ATOM 2369 C CA . VAL B 1 129 ? 4.164 -5.824 -4.059 1 95.25 129 VAL B CA 1
ATOM 2370 C C . VAL B 1 129 ? 5.566 -6.414 -4.145 1 95.25 129 VAL B C 1
ATOM 2372 O O . VAL B 1 129 ? 5.926 -7.035 -5.152 1 95.25 129 VAL B O 1
ATOM 2375 N N . LYS B 1 130 ? 6.332 -6.18 -3.09 1 94.19 130 LYS B N 1
ATOM 2376 C CA . LYS B 1 130 ? 7.723 -6.629 -3.057 1 94.19 130 LYS B CA 1
ATOM 2377 C C . LYS B 1 130 ? 7.895 -7.797 -2.09 1 94.19 130 LYS B C 1
ATOM 2379 O O . LYS B 1 130 ? 7.297 -7.812 -1.012 1 94.19 130 LYS B O 1
ATOM 2384 N N . PHE B 1 131 ? 8.688 -8.773 -2.506 1 90.62 131 PHE B N 1
ATOM 2385 C CA . PHE B 1 131 ? 8.945 -9.914 -1.643 1 90.62 131 PHE B CA 1
ATOM 2386 C C . PHE B 1 131 ? 10.305 -10.531 -1.957 1 90.62 131 PHE B C 1
ATOM 2388 O O . PHE B 1 131 ? 10.867 -10.297 -3.029 1 90.62 131 PHE B O 1
ATOM 2395 N N . ILE B 1 132 ? 10.844 -11.203 -0.997 1 87.19 132 ILE B N 1
ATOM 2396 C CA . ILE B 1 132 ? 12.133 -11.875 -1.147 1 87.19 132 ILE B CA 1
ATOM 2397 C C . ILE B 1 132 ? 11.914 -13.359 -1.42 1 87.19 132 ILE B C 1
ATOM 2399 O O . ILE B 1 132 ? 11.141 -14.023 -0.718 1 87.19 132 ILE B O 1
ATOM 2403 N N . LEU B 1 133 ? 12.461 -13.75 -2.488 1 81.62 133 LEU B N 1
ATOM 2404 C CA . LEU B 1 133 ? 12.406 -15.172 -2.811 1 81.62 133 LEU B CA 1
ATOM 2405 C C . LEU B 1 133 ? 13.547 -15.93 -2.141 1 81.62 133 LEU B C 1
ATOM 2407 O O . LEU B 1 133 ? 14.719 -15.641 -2.389 1 81.62 133 LEU B O 1
ATOM 2411 N N . ASN B 1 134 ? 13.133 -16.688 -1.11 1 71.56 134 ASN B N 1
ATOM 2412 C CA . ASN B 1 134 ? 14.133 -17.516 -0.456 1 71.56 134 ASN B CA 1
ATOM 2413 C C . ASN B 1 134 ? 14.023 -18.969 -0.893 1 71.56 134 ASN B C 1
ATOM 2415 O O . ASN B 1 134 ? 12.984 -19.406 -1.397 1 71.56 134 ASN B O 1
ATOM 2419 N N . THR B 1 135 ? 15.117 -19.641 -1.12 1 59.59 135 THR B N 1
ATOM 2420 C CA . THR B 1 135 ? 15.391 -20.969 -1.66 1 59.59 135 THR B CA 1
ATOM 2421 C C . THR B 1 135 ? 14.492 -22.016 -1.004 1 59.59 135 THR B C 1
ATOM 2423 O O . THR B 1 135 ? 14.953 -22.797 -0.162 1 59.59 135 THR B O 1
ATOM 2426 N N . VAL B 1 136 ? 13.32 -21.656 -0.605 1 58.81 136 VAL B N 1
ATOM 2427 C CA . VAL B 1 136 ? 12.695 -22.906 -0.157 1 58.81 136 VAL B CA 1
ATOM 2428 C C . VAL B 1 136 ? 11.844 -23.484 -1.281 1 58.81 136 VAL B C 1
ATOM 24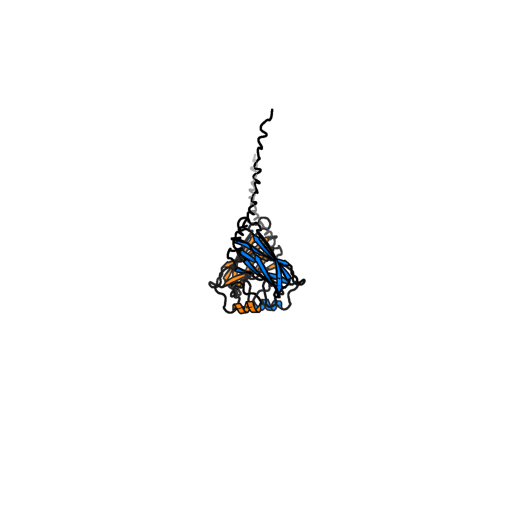30 O O . VAL B 1 136 ? 10.891 -22.844 -1.743 1 58.81 136 VAL B O 1
ATOM 2433 N N . ASN B 1 137 ? 12.203 -24.578 -1.768 1 60.34 137 ASN B N 1
ATOM 2434 C CA . ASN B 1 137 ? 11.539 -25.312 -2.836 1 60.34 137 ASN B CA 1
ATOM 2435 C C . ASN B 1 137 ? 10.078 -25.609 -2.49 1 60.34 137 ASN B C 1
ATOM 2437 O O . ASN B 1 137 ? 9.766 -25.953 -1.351 1 60.34 137 ASN B O 1
ATOM 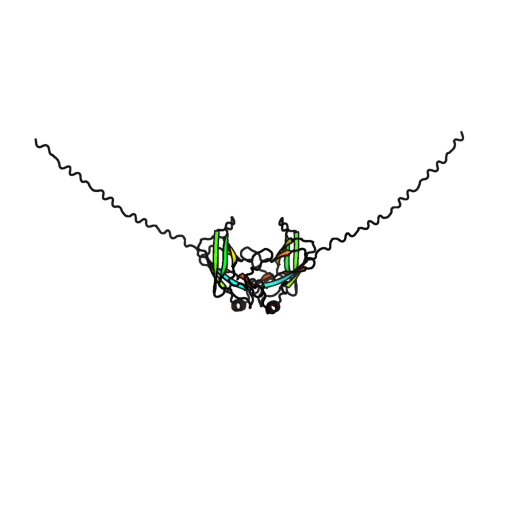2441 N N . GLY B 1 138 ? 9.25 -25.391 -3.467 1 63.59 138 GLY B N 1
ATOM 2442 C CA . GLY B 1 138 ? 7.875 -25.875 -3.438 1 63.59 138 GLY B CA 1
ATOM 2443 C C . GLY B 1 138 ? 6.938 -24.969 -2.662 1 63.59 138 GLY B C 1
ATOM 2444 O O . GLY B 1 138 ? 5.816 -25.359 -2.34 1 63.59 138 GLY B O 1
ATOM 2445 N N . THR B 1 139 ? 7.406 -23.844 -2.375 1 75.44 139 THR B N 1
ATOM 2446 C CA . THR B 1 139 ? 6.523 -23 -1.586 1 75.44 139 THR B CA 1
ATOM 2447 C C . THR B 1 139 ? 5.762 -22.016 -2.484 1 75.44 139 THR B C 1
ATOM 2449 O O . THR B 1 139 ? 6.238 -21.656 -3.564 1 75.44 139 THR B O 1
ATOM 2452 N N . THR B 1 140 ? 4.422 -21.922 -2.205 1 82.56 140 THR B N 1
ATOM 2453 C CA . THR B 1 140 ? 3.586 -20.938 -2.887 1 82.56 140 THR B CA 1
ATOM 2454 C C . THR B 1 140 ? 3.512 -19.641 -2.084 1 82.56 140 THR B C 1
ATOM 2456 O O . THR B 1 140 ? 3.229 -19.656 -0.885 1 82.56 140 THR B O 1
ATOM 2459 N N . ARG B 1 141 ? 3.896 -18.625 -2.764 1 84.94 141 ARG B N 1
ATOM 2460 C CA . ARG B 1 141 ? 3.734 -17.312 -2.164 1 84.94 141 ARG B CA 1
ATOM 2461 C C . ARG B 1 141 ? 2.461 -16.625 -2.662 1 84.94 141 ARG B C 1
ATOM 2463 O O . ARG B 1 141 ? 2.258 -16.484 -3.871 1 84.94 141 ARG B O 1
ATOM 2470 N N . THR B 1 142 ? 1.614 -16.297 -1.745 1 89.31 142 THR B N 1
ATOM 2471 C CA . THR B 1 142 ? 0.413 -15.547 -2.092 1 89.31 142 THR B CA 1
ATOM 2472 C C . THR B 1 142 ? 0.63 -14.047 -1.881 1 89.31 142 THR B C 1
ATOM 2474 O O . THR B 1 142 ? 0.974 -13.617 -0.779 1 89.31 142 THR B O 1
ATOM 2477 N N . ILE B 1 143 ? 0.381 -13.281 -2.939 1 90.5 143 ILE B N 1
ATOM 2478 C CA . ILE B 1 143 ? 0.597 -11.836 -2.971 1 90.5 143 ILE B CA 1
ATOM 2479 C C . ILE B 1 143 ? -0.72 -11.109 -2.705 1 90.5 143 ILE B C 1
ATOM 2481 O O . ILE B 1 143 ? -1.783 -11.562 -3.141 1 90.5 143 ILE B O 1
ATOM 2485 N N . ASN B 1 144 ? -0.583 -9.977 -1.987 1 91.62 144 ASN B N 1
ATOM 2486 C CA . ASN B 1 144 ? -1.756 -9.141 -1.776 1 91.62 144 ASN B CA 1
ATOM 2487 C C . ASN B 1 144 ? -2.34 -8.648 -3.1 1 91.62 144 ASN B C 1
ATOM 2489 O O . ASN B 1 144 ? -1.599 -8.367 -4.043 1 91.62 144 ASN B O 1
ATOM 2493 N N . PRO B 1 145 ? -3.646 -8.57 -3.084 1 96 145 PRO B N 1
ATOM 2494 C CA . PRO B 1 145 ? -4.262 -8.133 -4.34 1 96 145 PRO B CA 1
ATOM 2495 C C . PRO B 1 145 ? -3.816 -6.734 -4.766 1 96 145 PRO B C 1
ATOM 2497 O O . PRO B 1 145 ? -3.6 -5.867 -3.916 1 96 145 PRO B O 1
ATOM 2500 N N . LEU B 1 146 ? -3.688 -6.59 -6.043 1 97.38 146 LEU B N 1
ATOM 2501 C CA . LEU B 1 146 ? -3.457 -5.285 -6.656 1 97.38 146 LEU B CA 1
ATOM 2502 C C . LEU B 1 146 ? -4.695 -4.816 -7.418 1 97.38 146 LEU B C 1
ATOM 2504 O O . LEU B 1 146 ? -5.457 -5.633 -7.934 1 97.38 146 LEU B O 1
ATOM 2508 N N . GLY B 1 147 ? -4.84 -3.52 -7.41 1 98.31 147 GLY B N 1
ATOM 2509 C CA . GLY B 1 147 ? -6.07 -3.061 -8.031 1 98.31 147 GLY B CA 1
ATOM 2510 C C . GLY B 1 147 ? -5.863 -1.883 -8.969 1 98.31 147 GLY B C 1
ATOM 2511 O O . GLY B 1 147 ? -4.973 -1.062 -8.75 1 98.31 147 GLY B O 1
ATOM 2512 N N . PHE B 1 148 ? -6.746 -1.843 -10.008 1 98.88 148 PHE B N 1
ATOM 2513 C CA . PHE B 1 148 ? -6.914 -0.661 -10.844 1 98.88 148 PHE B CA 1
ATOM 2514 C C . PHE B 1 148 ? -8.047 0.215 -10.32 1 98.88 148 PHE B C 1
ATOM 2516 O O . PHE B 1 148 ? -9 -0.287 -9.719 1 98.88 148 PHE B O 1
ATOM 2523 N N . PHE B 1 149 ? -7.91 1.502 -10.625 1 98.38 149 PHE B N 1
ATOM 2524 C CA . PHE B 1 149 ? -9 2.41 -10.297 1 98.38 149 PHE B CA 1
ATOM 2525 C C . PHE B 1 149 ? -10.094 2.355 -11.359 1 98.38 149 PHE B C 1
ATOM 2527 O O . PHE B 1 149 ? -9.797 2.342 -12.562 1 98.38 149 PHE B O 1
ATOM 2534 N N . LYS B 1 150 ? -11.266 2.283 -10.859 1 98.56 150 LYS B N 1
ATOM 2535 C CA . LYS B 1 150 ? -12.375 2.609 -11.742 1 98.56 150 LYS B CA 1
ATOM 2536 C C . LYS B 1 150 ? -12.367 4.09 -12.117 1 98.56 150 LYS B C 1
ATOM 2538 O O . LYS B 1 150 ? -12 4.938 -11.305 1 98.56 150 LYS B O 1
ATOM 2543 N N . LYS B 1 151 ? -12.828 4.371 -13.305 1 98 151 LYS B N 1
ATOM 2544 C CA . LYS B 1 151 ? -12.82 5.75 -13.789 1 98 151 LYS B CA 1
ATOM 2545 C C . LYS B 1 151 ? -13.68 6.648 -12.898 1 98 151 LYS B C 1
ATOM 2547 O O . LYS B 1 151 ? -13.273 7.762 -12.562 1 98 151 LYS B O 1
ATOM 2552 N N . GLU B 1 152 ? -14.828 6.16 -12.586 1 96.81 152 GLU B N 1
ATOM 2553 C CA . GLU B 1 152 ? -15.719 6.875 -11.68 1 96.81 152 GLU B CA 1
ATOM 2554 C C . GLU B 1 152 ? -16.125 6 -10.5 1 96.81 152 GLU B C 1
ATOM 2556 O O . GLU B 1 152 ? -16.594 4.875 -10.68 1 96.81 152 GLU B O 1
ATOM 2561 N N . ALA B 1 153 ? -15.906 6.594 -9.305 1 96.12 153 ALA B N 1
ATOM 2562 C CA . ALA B 1 153 ? -16.281 5.844 -8.109 1 96.12 153 ALA B CA 1
ATOM 2563 C C . ALA B 1 153 ? -17.781 5.555 -8.094 1 96.12 153 ALA B C 1
ATOM 2565 O O . ALA B 1 153 ? -18.578 6.379 -8.539 1 96.12 153 ALA B O 1
ATOM 2566 N N . LEU B 1 154 ? -18.141 4.445 -7.527 1 97 154 LEU B N 1
ATOM 2567 C CA . LEU B 1 154 ? -19.562 4.105 -7.379 1 97 154 LEU B CA 1
ATOM 2568 C C . LEU B 1 154 ? -20.25 5.051 -6.402 1 97 154 LEU B C 1
ATOM 2570 O O . LEU B 1 154 ? -19.641 5.465 -5.406 1 97 154 LEU B O 1
ATOM 2574 N N . PRO B 1 155 ? -21.484 5.344 -6.609 1 96.12 155 PRO B N 1
ATOM 2575 C CA . PRO B 1 155 ? -22.219 6.258 -5.73 1 96.12 155 PRO B CA 1
ATOM 2576 C C . PRO B 1 155 ? -22.344 5.734 -4.301 1 96.12 155 PRO B C 1
ATOM 2578 O O . PRO B 1 155 ? -22.5 6.52 -3.365 1 96.12 155 PRO B O 1
ATOM 2581 N N . LYS B 1 156 ? -22.234 4.461 -4.086 1 95.5 156 LYS B N 1
ATOM 2582 C CA . LYS B 1 156 ? -22.422 3.855 -2.771 1 95.5 156 LYS B CA 1
ATOM 2583 C C . LYS B 1 156 ? -21.125 3.869 -1.969 1 95.5 156 LYS B C 1
ATOM 2585 O O . LYS B 1 156 ? -21.109 3.479 -0.8 1 95.5 156 LYS B O 1
ATOM 2590 N N . CYS B 1 157 ? -20.094 4.379 -2.488 1 94.75 157 CYS B N 1
ATOM 2591 C CA . CYS B 1 157 ? -18.766 4.273 -1.88 1 94.75 157 CYS B CA 1
ATOM 2592 C C . CYS B 1 157 ? -18.703 5.07 -0.583 1 94.75 157 CYS B C 1
ATOM 2594 O O . CYS B 1 157 ? -18.062 4.652 0.376 1 94.75 157 CYS B O 1
ATOM 2596 N N . PRO B 1 158 ? -19.375 6.195 -0.46 1 93.12 158 PRO B N 1
ATOM 2597 C CA . PRO B 1 158 ? -19.344 6.91 0.819 1 93.12 158 PRO B CA 1
ATOM 2598 C C . PRO B 1 158 ? -19.781 6.039 1.991 1 93.12 158 PRO B C 1
ATOM 2600 O O . PRO B 1 158 ? -19.266 6.18 3.104 1 93.12 158 PRO B O 1
ATOM 2603 N N . GLN B 1 159 ? -20.641 5.117 1.747 1 92.94 159 GLN B N 1
ATOM 2604 C CA . GLN B 1 159 ? -21.109 4.234 2.805 1 92.94 159 GLN B CA 1
ATOM 2605 C C . GLN B 1 159 ? -19.984 3.326 3.309 1 92.94 159 GLN B C 1
ATOM 2607 O O . GLN B 1 159 ? -19.938 2.988 4.492 1 92.94 159 GLN B O 1
ATOM 2612 N N . VAL B 1 160 ? -19.125 2.934 2.428 1 92.88 160 VAL B N 1
ATOM 2613 C CA . VAL B 1 160 ? -18 2.082 2.791 1 92.88 160 VAL B CA 1
ATOM 2614 C C . VAL B 1 160 ? -17.078 2.828 3.744 1 92.88 160 VAL B C 1
ATOM 2616 O O . VAL B 1 160 ? -16.719 2.311 4.805 1 92.88 160 VAL B O 1
ATOM 2619 N N . PHE B 1 161 ? -16.766 4.051 3.447 1 93 161 PHE B N 1
ATOM 2620 C CA . PHE B 1 161 ? -15.836 4.84 4.25 1 93 161 PHE B CA 1
ATOM 2621 C C . PHE B 1 161 ? -16.438 5.168 5.609 1 93 161 PHE B C 1
ATOM 2623 O O . PHE B 1 161 ? -15.742 5.133 6.625 1 93 161 PHE B O 1
ATOM 2630 N N . ASN B 1 162 ? -17.734 5.457 5.582 1 92.44 162 ASN B N 1
ATOM 2631 C CA . ASN B 1 162 ? -18.422 5.723 6.84 1 92.44 162 ASN B CA 1
ATOM 2632 C C . ASN B 1 162 ? -18.391 4.504 7.758 1 92.44 162 ASN B C 1
ATOM 2634 O O . ASN B 1 162 ? -18.125 4.633 8.953 1 92.44 162 ASN B O 1
ATOM 2638 N N . LYS B 1 163 ? -18.656 3.381 7.145 1 92.88 163 LYS B N 1
ATOM 2639 C CA . LYS B 1 163 ? -18.656 2.141 7.914 1 92.88 163 LYS B CA 1
ATOM 2640 C C . LYS B 1 163 ? -17.297 1.872 8.523 1 92.88 163 LYS B C 1
ATOM 2642 O O . LYS B 1 163 ? -17.188 1.345 9.641 1 92.88 163 LYS B O 1
ATOM 2647 N N . LEU B 1 164 ? -16.266 2.312 7.867 1 94.19 164 LEU B N 1
ATOM 2648 C CA . LEU B 1 164 ? -14.906 2.043 8.312 1 94.19 164 LEU B CA 1
ATOM 2649 C C . LEU B 1 164 ? -14.398 3.166 9.211 1 94.19 164 LEU B C 1
ATOM 2651 O O . LEU B 1 164 ? -13.305 3.068 9.781 1 94.19 164 LEU B O 1
ATOM 2655 N N . GLY B 1 165 ? -15.117 4.227 9.336 1 91.44 165 GLY B N 1
ATOM 2656 C CA . GLY B 1 165 ? -14.703 5.355 10.156 1 91.44 165 GLY B CA 1
ATOM 2657 C C . GLY B 1 165 ? -13.594 6.176 9.516 1 91.44 165 GLY B C 1
ATOM 2658 O O . GLY B 1 165 ? -12.812 6.824 10.219 1 91.44 165 GLY B O 1
ATOM 2659 N N . MET B 1 166 ? -13.453 6.066 8.219 1 89.88 166 MET B N 1
ATOM 2660 C CA . MET B 1 166 ? -12.398 6.785 7.508 1 89.88 166 MET B CA 1
ATOM 2661 C C . MET B 1 166 ? -12.859 8.188 7.133 1 89.88 166 MET B C 1
ATOM 2663 O O . MET B 1 166 ? -14.031 8.406 6.832 1 89.88 166 MET B O 1
ATOM 2667 N N . TYR B 1 167 ? -11.883 9.055 7.297 1 76.25 167 TYR B N 1
ATOM 2668 C CA . TYR B 1 167 ? -12.133 10.375 6.719 1 76.25 167 TYR B CA 1
ATOM 2669 C C . TYR B 1 167 ? -12.078 10.32 5.195 1 76.25 167 TYR B C 1
ATOM 2671 O O . TYR B 1 167 ? -11.234 9.625 4.625 1 76.25 167 TYR B O 1
ATOM 2679 N N . PRO B 1 168 ? -13.188 10.82 4.676 1 62.31 168 PRO B N 1
ATOM 2680 C CA . PRO B 1 168 ? -13.172 10.734 3.211 1 62.31 168 PRO B CA 1
ATOM 2681 C C . PRO B 1 168 ? -11.883 11.266 2.605 1 62.31 168 PRO B C 1
ATOM 2683 O O . PRO B 1 168 ? -11.367 12.305 3.043 1 62.31 168 PRO B O 1
ATOM 2686 N N . PRO B 1 169 ? -11.125 10.273 1.911 1 56.59 169 PRO B N 1
ATOM 2687 C CA . PRO B 1 169 ? -9.969 10.836 1.212 1 56.59 169 PRO B CA 1
ATOM 2688 C C . PRO B 1 169 ? -10.312 12.078 0.4 1 56.59 169 PRO B C 1
ATOM 2690 O O . PRO B 1 169 ? -11.477 12.297 0.054 1 56.59 169 PRO B O 1
ATOM 2693 N N . ASP B 1 170 ? -9.453 13.133 0.497 1 52.41 170 ASP B N 1
ATOM 2694 C CA . ASP B 1 170 ? -9.719 14.227 -0.431 1 52.41 170 ASP B CA 1
ATOM 2695 C C . ASP B 1 170 ? -10.117 13.695 -1.808 1 52.41 170 ASP B C 1
ATOM 2697 O O . ASP B 1 170 ? -9.336 12.992 -2.453 1 52.41 170 ASP B O 1
ATOM 2701 N N . MET B 1 171 ? -11.289 13.07 -1.868 1 39.09 171 MET B N 1
ATOM 2702 C CA . MET B 1 171 ? -11.648 12.766 -3.252 1 39.09 171 MET B CA 1
ATOM 2703 C C . MET B 1 171 ? -11.562 14.023 -4.117 1 39.09 171 MET B C 1
ATOM 2705 O O . MET B 1 171 ? -11.789 15.133 -3.633 1 39.09 171 MET B O 1
#

Foldseek 3Di:
DPPDPPPPPPPPPPCPVPVPVPPPPPPVPVPPQQFKEKEKEFEWEPQALPQADDPPIGTAFFWKKKKWKADPPPGDTDDIDMWTAHPSRMTMDIDRHQDAWIKMKMATDAGPDPQFTAQDDDVPDGDIWIDTDHRDGPDYHYTYYGYTYGPDHDPCSVVRCVVVVHDPDPD/DPPCPDDPVVPPVVPPVPVPVPPPPPPVPVPPQQFKEKEKEFEWEPQALPQADDPPIGTAFFWKKKKWKADPPPGHTDDIDMWTAHPSRMTMDIDRHQDAWIKMKMATDAGPDPQFTAQNDDVPDGDIWIDTDHRDGPDYHYTYYGYTYGPDHDPCSVVRCVVVVHDPDPD

Secondary structure (DSSP, 8-state):
------------------------------------EEEEEEEEEETT--SS--TT-EE-TT-EEEEEEEETTT--EEEEEEEE--GGGEEEEEE-S---SEEEEEEEEE-S-TTS-B---BTTBPPEEEEEE-S-TTPEEEPPPEEEEPSS--TTHHHHHHHHTPPPP--/------------------------------------EEEEEEEEEETT--SS--TT-EE-TT-EEEEEEEETTT--EEEEEEEE--GGGEEEEEE-S---SEEEEEEEEE-S-TTS-B---BTTBPPEEEEEE-S-TTPEEEPPPEEEEPSS--TTHHHHHHHHTPPPP--

Nearest PDB structures (foldseek):
  6yoa-assembly1_B  TM=9.525E-01  e=3.263E-25  Ligustrum vulgare
  4z8w-assembly1_A  TM=8.706E-01  e=6.295E-12  Plantago lanceolata
  6jhi-assembly1_A  TM=7.371E-01  e=2.675E-01  Paenibacillus barengoltzii
  6jhf-assembly1_A  TM=6.857E-01  e=2.386E-01  Paenibacillus barengoltzii
  5gni-assembly1_A  TM=6.080E-01  e=1.404E+00  Homo sapiens

Solvent-accessible surface area (backbone atoms only — not comparable to full-atom values): 19688 Å² total; per-residue (Å²): 129,89,73,81,78,74,76,75,76,75,78,74,73,74,75,68,72,74,73,66,78,73,73,71,69,70,69,72,64,75,67,70,81,62,28,41,36,36,40,31,35,35,32,30,27,20,31,54,63,69,89,50,81,48,87,72,42,42,58,34,47,54,21,32,33,36,42,39,26,21,38,71,85,78,61,47,78,73,45,78,46,77,46,56,17,37,78,80,3,34,33,74,46,77,43,75,48,81,47,75,59,25,46,29,35,39,35,80,70,45,52,65,41,85,65,25,52,42,76,62,58,40,55,89,40,72,66,64,49,41,38,66,43,59,74,53,66,70,42,71,45,52,48,78,69,45,58,22,23,26,78,63,58,48,89,66,36,63,58,56,36,58,70,56,69,48,73,76,58,71,118,136,83,76,79,82,73,72,84,71,76,76,75,72,74,77,70,73,73,73,66,78,74,72,70,70,70,69,72,64,75,65,72,81,62,29,42,36,38,40,30,34,35,34,29,28,20,34,55,62,71,90,51,84,47,87,71,42,41,57,35,48,53,22,31,33,37,40,40,25,20,39,72,86,80,60,47,78,74,45,77,47,78,46,56,17,36,78,79,3,33,33,75,45,78,44,76,47,81,48,73,59,26,46,30,35,38,34,80,71,46,50,64,41,87,65,24,53,44,74,62,56,40,54,88,41,72,67,63,49,42,39,66,43,62,74,52,65,71,42,71,45,52,46,80,70,45,59,21,23,27,78,64,59,49,89,66,37,66,58,56,35,56,71,56,67,47,72,76,56,70,118

Sequence (342 aa):
MARLIQVSILFVLALCFLSLPSVVYSEDVPQPPVSQFHVQGQVYCDTCRARFITEFSEFIPGAGVRLQCKDGENGKITFTEVGYTRAEGLYSMLIERDHKKEFCEITLLSSSRKDCDEIPMEGWVKPSVKFILNTVNGTTRTINPLGFFKKEALPKCPQVFNKLGMYPPDMMARLIQVSILFVLALCFLSLPSVVYSEDVPQPPVSQFHVQGQVYCDTCRARFITEFSEFIPGAGVRLQCKDGENGKITFTEVGYTRAEGLYSMLIERDHKKEFCEITLLSSSRKDCDEIPMEGWVKPSVKFILNTVNGTTRTINPLGFFKKEALPKCPQVFNKLGMYPPDM

InterPro domains:
  IPR006040 Allergen Ole e 1, conserved site [PS00925] (40-49)
  IPR006041 Pollen allergen Ole e 1 family [PTHR31614] (6-168)

Organism: NCBI:txid158383